Protein AF-A0A2M8BQA9-F1 (afdb_monomer)

Sequence (223 aa):
MKIMGFTQKIILGVAMTLGLAGAVQAAAVGAAWDKAPNRINDMGALQSGAKVFVNYCLNCHSAAFMRYTRLTDIGLTTDQIKDNLLVTNSKIGDTMKAAIDPTQAKAWFGVNPPDLTVIARSRAGAGGTGADYLYSYMRGFYRDDTKPTGWNNHVFPNVAMPHVLWELQSSMSPGEYDQTIGDLVNYLQWMAEPAQTTRKNIGIWVLIFLAGLIFLTWQLNKA

Nearest PDB structures (foldseek):
  8snh-assembly1_M  TM=8.557E-01  e=9.622E-18  Pseudomonas aeruginosa
  8snh-assembly1_J  TM=8.505E-01  e=3.257E-17  Pseudomonas aeruginosa
  4d6u-assembly1_D  TM=8.006E-01  e=1.427E-08  Bos taurus
  7jrg-assembly1_D  TM=7.562E-01  e=1.081E-08  Vigna radiata var. radiata
  8iuf-assembly1_Qd  TM=7.497E-01  e=9.391E-08  Euglena gracilis

Mean predicted aligned error: 8.68 Å

Structure (mmCIF, N/CA/C/O backbone):
data_AF-A0A2M8BQA9-F1
#
_entry.id   AF-A0A2M8BQA9-F1
#
loop_
_atom_site.group_PDB
_atom_site.id
_atom_site.type_symbol
_atom_site.label_atom_id
_atom_site.label_alt_id
_atom_site.label_comp_id
_atom_site.label_asym_id
_atom_site.label_entity_id
_atom_site.label_seq_id
_atom_site.pdbx_PDB_ins_code
_atom_site.Cartn_x
_atom_site.Cartn_y
_atom_site.Cartn_z
_atom_site.occupancy
_atom_site.B_iso_or_equiv
_atom_site.auth_seq_id
_atom_site.auth_comp_id
_atom_site.auth_asym_id
_atom_site.auth_atom_id
_atom_site.pdbx_PDB_model_num
ATOM 1 N N . MET A 1 1 ? -18.589 -33.139 53.426 1.00 44.84 1 MET A N 1
ATOM 2 C CA . MET A 1 1 ? -18.308 -32.550 52.099 1.00 44.84 1 MET A CA 1
ATOM 3 C C . MET A 1 1 ? -18.906 -31.145 52.074 1.00 44.84 1 MET A C 1
ATOM 5 O O . MET A 1 1 ? -20.122 -31.027 52.047 1.00 44.84 1 MET A O 1
ATOM 9 N N . LYS A 1 2 ? -18.099 -30.085 52.256 1.00 49.81 2 LYS A N 1
ATOM 10 C CA . LYS A 1 2 ? -18.613 -28.700 52.306 1.00 49.81 2 LYS A CA 1
ATOM 11 C C . LYS A 1 2 ? -18.926 -28.228 50.884 1.00 49.81 2 LYS A C 1
ATOM 13 O O . LYS A 1 2 ? -18.057 -28.275 50.020 1.00 49.81 2 LYS A O 1
ATOM 18 N N . ILE A 1 3 ? -20.167 -27.806 50.654 1.00 57.62 3 ILE A N 1
ATOM 19 C CA . ILE A 1 3 ? -20.643 -27.276 49.373 1.00 57.62 3 ILE A CA 1
ATOM 20 C C . ILE A 1 3 ? -19.962 -25.920 49.144 1.00 57.62 3 ILE A C 1
ATOM 22 O O . ILE A 1 3 ? -20.120 -25.001 49.943 1.00 57.62 3 ILE A O 1
ATOM 26 N N . MET A 1 4 ? -19.166 -25.814 48.080 1.00 59.22 4 MET A N 1
ATOM 27 C CA . MET A 1 4 ? -18.467 -24.582 47.698 1.00 59.22 4 MET A CA 1
ATOM 28 C C . MET A 1 4 ? -19.467 -23.467 47.359 1.00 59.22 4 MET A C 1
ATOM 30 O O . MET A 1 4 ? -20.380 -23.674 46.551 1.00 59.22 4 MET A O 1
ATOM 34 N N . GLY A 1 5 ? -19.276 -22.285 47.951 1.00 70.06 5 GLY A N 1
ATOM 35 C CA . GLY A 1 5 ? -20.126 -21.112 47.727 1.00 70.06 5 GLY A CA 1
ATOM 36 C C . GLY A 1 5 ? -19.994 -20.538 46.312 1.00 70.06 5 GLY A C 1
ATOM 37 O O . GLY A 1 5 ? -18.980 -20.720 45.638 1.00 70.06 5 GLY A O 1
ATOM 38 N N . PHE A 1 6 ? -21.020 -19.818 45.853 1.00 70.69 6 PHE A N 1
ATOM 39 C CA . PHE A 1 6 ? -21.094 -19.227 44.507 1.00 70.69 6 PHE A CA 1
ATOM 40 C C . PHE A 1 6 ? -19.881 -18.338 44.170 1.00 70.69 6 PHE A C 1
ATOM 42 O O . PHE A 1 6 ? -19.323 -18.429 43.080 1.00 70.69 6 PHE A O 1
ATOM 49 N N . THR A 1 7 ? -19.384 -17.571 45.141 1.00 69.31 7 THR A N 1
ATOM 50 C CA . THR A 1 7 ? -18.180 -16.733 45.014 1.00 69.31 7 THR A CA 1
ATOM 51 C C . THR A 1 7 ? -16.910 -17.557 44.785 1.00 69.31 7 THR A C 1
ATOM 53 O O . THR A 1 7 ? -16.072 -17.188 43.970 1.00 69.31 7 THR A O 1
ATOM 56 N N . GLN A 1 8 ? -16.788 -18.716 45.437 1.00 62.53 8 GLN A N 1
ATOM 57 C CA . GLN A 1 8 ? -15.674 -19.649 45.234 1.00 62.53 8 GLN A CA 1
ATOM 58 C C . GLN A 1 8 ? -15.705 -20.284 43.840 1.00 62.53 8 GLN A C 1
ATOM 60 O O . GLN A 1 8 ? -14.651 -20.516 43.253 1.00 62.53 8 GLN A O 1
ATOM 65 N N . LYS A 1 9 ? -16.900 -20.529 43.287 1.00 67.19 9 LYS A N 1
ATOM 66 C CA . LYS A 1 9 ? -17.067 -21.029 41.913 1.00 67.19 9 LYS A CA 1
ATOM 67 C C . LYS A 1 9 ? -16.690 -19.976 40.871 1.00 67.19 9 LYS A C 1
ATOM 69 O O . LYS A 1 9 ? -16.081 -20.331 39.870 1.00 67.19 9 LYS A O 1
ATOM 74 N N . ILE A 1 10 ? -16.989 -18.699 41.121 1.00 73.50 10 ILE A N 1
ATOM 75 C CA . ILE A 1 10 ? -16.552 -17.594 40.253 1.00 73.50 10 ILE A CA 1
ATOM 76 C C . ILE A 1 10 ? -15.031 -17.444 40.300 1.00 73.50 10 ILE A C 1
ATOM 78 O O . ILE A 1 10 ? -14.409 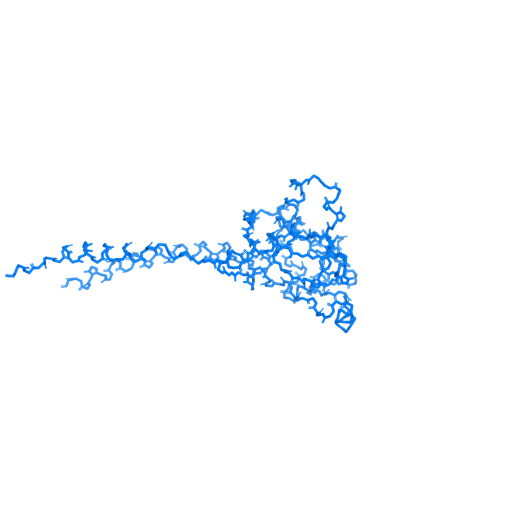-17.341 39.251 1.00 73.50 10 ILE A O 1
ATOM 82 N N . ILE A 1 11 ? -14.420 -17.496 41.487 1.00 69.69 11 ILE A N 1
ATOM 83 C CA . ILE A 1 11 ? -12.959 -17.400 41.625 1.00 69.69 11 ILE A CA 1
ATOM 84 C C . ILE A 1 11 ? -12.266 -18.573 40.920 1.00 69.69 11 ILE A C 1
ATOM 86 O O . ILE A 1 11 ? -11.309 -18.349 40.185 1.00 69.69 11 ILE A O 1
ATOM 90 N N . LEU A 1 12 ? -12.773 -19.805 41.067 1.00 66.44 12 LEU A N 1
ATOM 91 C CA . LEU A 1 12 ? -12.244 -20.952 40.322 1.00 66.44 12 LEU A CA 1
ATOM 92 C C . LEU A 1 12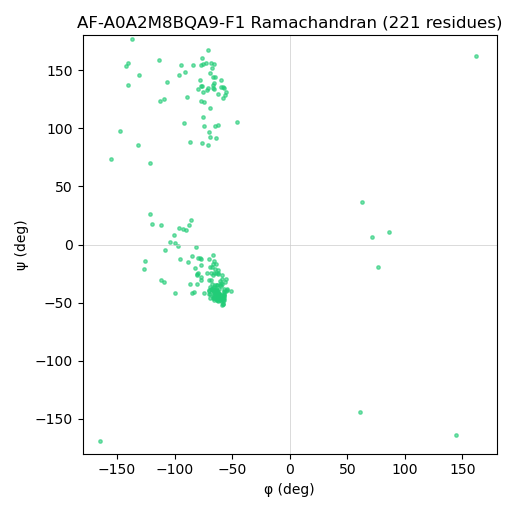 ? -12.501 -20.852 38.813 1.00 66.44 12 LEU A C 1
ATOM 94 O O . LEU A 1 12 ? -11.636 -21.241 38.038 1.00 66.44 12 LEU A O 1
ATOM 98 N N . GLY A 1 13 ? -13.654 -20.329 38.390 1.00 63.75 13 GLY A N 1
ATOM 99 C CA . GLY A 1 13 ? -13.979 -20.124 36.978 1.00 63.75 13 GLY A CA 1
ATOM 100 C C . GLY A 1 13 ? -13.062 -19.095 36.320 1.00 63.75 13 GLY A C 1
ATOM 101 O O . GLY A 1 13 ? -12.495 -19.366 35.267 1.00 63.75 13 GLY A O 1
ATOM 102 N N . VAL A 1 14 ? -12.831 -17.962 36.990 1.00 66.69 14 VAL A N 1
ATOM 103 C CA . VAL A 1 14 ? -11.886 -16.923 36.562 1.00 66.69 14 VAL A CA 1
ATOM 104 C C . VAL A 1 14 ? -10.458 -17.481 36.544 1.00 66.69 14 VAL A C 1
ATOM 106 O O . VAL A 1 14 ? -9.764 -17.336 35.539 1.00 66.69 14 VAL A O 1
ATOM 109 N N . ALA A 1 15 ? -10.044 -18.218 37.580 1.00 61.25 15 ALA A N 1
ATOM 110 C CA . ALA A 1 15 ? -8.734 -18.872 37.627 1.00 61.25 15 ALA A CA 1
ATOM 111 C C . ALA A 1 15 ? -8.552 -19.947 36.536 1.00 61.25 15 ALA A C 1
ATOM 113 O O . ALA A 1 15 ? -7.462 -20.058 35.982 1.00 61.25 15 ALA A O 1
ATOM 114 N N . MET A 1 16 ? -9.600 -20.691 36.163 1.00 57.72 16 MET A N 1
ATOM 115 C CA . MET A 1 16 ? -9.560 -21.627 35.030 1.00 57.72 16 MET A CA 1
ATOM 116 C C . MET A 1 16 ? -9.476 -20.904 33.685 1.00 57.72 16 MET A C 1
ATOM 118 O O . MET A 1 16 ? -8.704 -21.326 32.828 1.00 57.72 16 MET A O 1
ATOM 122 N N . THR A 1 17 ? -10.195 -19.791 33.500 1.00 56.19 17 THR A N 1
ATOM 123 C CA . THR A 1 17 ? -10.077 -18.985 32.271 1.00 56.19 17 THR A CA 1
ATOM 124 C C . THR A 1 17 ? -8.719 -18.291 32.146 1.00 56.19 17 THR A C 1
ATOM 126 O O . THR A 1 17 ? -8.217 -18.142 31.037 1.00 56.19 17 THR A O 1
ATOM 129 N N . LEU A 1 18 ? -8.081 -17.936 33.267 1.00 55.31 18 LEU A N 1
ATOM 130 C CA . LEU A 1 18 ? -6.709 -17.419 33.306 1.00 55.31 18 LEU A CA 1
ATOM 131 C C . LEU A 1 18 ? -5.655 -18.530 33.144 1.00 55.31 18 LEU A C 1
ATOM 133 O O . LEU A 1 18 ? -4.604 -18.283 32.562 1.00 55.31 18 LEU A O 1
ATOM 137 N N . GLY A 1 19 ? -5.935 -19.759 33.592 1.00 49.44 19 GLY A N 1
ATOM 138 C CA . GLY A 1 19 ? -5.045 -20.919 33.435 1.00 49.44 19 GLY A CA 1
ATOM 139 C C . GLY A 1 19 ? -4.964 -21.462 32.003 1.00 49.44 19 GLY A C 1
ATOM 140 O O . GLY A 1 19 ? -3.950 -22.039 31.619 1.00 49.44 19 GLY A O 1
ATOM 141 N N . LEU A 1 20 ? -5.995 -21.226 31.186 1.00 50.91 20 LEU A N 1
ATOM 142 C CA . LEU A 1 20 ? -6.006 -21.537 29.749 1.00 50.91 20 LEU A CA 1
ATOM 143 C C . LEU A 1 20 ? -5.295 -20.479 28.882 1.00 50.91 20 LEU A C 1
ATOM 145 O O . LEU A 1 20 ? -5.161 -20.678 27.679 1.00 50.91 20 LEU A O 1
ATOM 149 N N . ALA A 1 21 ? -4.791 -19.392 29.477 1.00 50.00 21 ALA A N 1
ATOM 150 C CA . ALA A 1 21 ? -3.939 -18.407 28.804 1.00 50.00 21 ALA A CA 1
ATOM 151 C C . ALA A 1 21 ? -2.438 -18.776 28.852 1.00 50.00 21 ALA A C 1
ATOM 153 O O . ALA A 1 21 ? -1.578 -17.924 28.621 1.00 50.00 21 ALA A O 1
ATOM 154 N N . GLY A 1 22 ? -2.109 -20.039 29.156 1.00 45.62 22 GLY A N 1
ATOM 155 C CA . GLY A 1 22 ? -0.766 -20.581 28.967 1.00 45.62 22 GLY A CA 1
ATOM 156 C C . GLY A 1 22 ? -0.357 -20.459 27.500 1.00 45.62 22 GLY A C 1
ATOM 157 O O . GLY A 1 22 ? -1.101 -20.865 26.611 1.00 45.62 22 GLY A O 1
ATOM 158 N N . ALA A 1 23 ? 0.799 -19.840 27.264 1.00 55.00 23 ALA A N 1
ATOM 159 C CA . ALA A 1 23 ? 1.288 -19.414 25.961 1.00 55.00 23 ALA A CA 1
ATOM 160 C C . ALA A 1 23 ? 1.126 -20.487 24.871 1.00 55.00 23 ALA A C 1
ATOM 162 O O . ALA A 1 23 ? 1.901 -21.437 24.779 1.00 55.00 23 ALA A O 1
ATOM 163 N N . VAL A 1 24 ? 0.156 -20.283 23.980 1.00 45.88 24 VAL A N 1
ATOM 164 C CA . VAL A 1 24 ? 0.187 -20.891 22.653 1.00 45.88 24 VAL A CA 1
ATOM 165 C C . VAL A 1 24 ? 1.301 -20.179 21.887 1.00 45.88 24 VAL A C 1
ATOM 167 O O . VAL A 1 24 ? 1.067 -19.184 21.202 1.00 45.88 24 VAL A O 1
ATOM 170 N N . GLN A 1 25 ? 2.544 -20.641 22.036 1.00 46.56 25 GLN A N 1
ATOM 171 C CA . GLN A 1 25 ? 3.598 -20.299 21.087 1.00 46.56 25 GLN A CA 1
ATOM 172 C C . GLN A 1 25 ? 3.277 -21.007 19.774 1.00 46.56 25 GLN A C 1
ATOM 174 O O . GLN A 1 25 ? 3.641 -22.159 19.546 1.00 46.56 25 GLN A O 1
ATOM 179 N N . ALA A 1 26 ? 2.567 -20.300 18.897 1.00 46.09 26 ALA A N 1
ATOM 180 C CA . ALA A 1 26 ? 2.573 -20.629 17.487 1.00 46.09 26 ALA A CA 1
ATOM 181 C C . ALA A 1 26 ? 4.016 -20.446 16.999 1.00 46.09 26 ALA A C 1
ATOM 183 O O . ALA A 1 26 ? 4.487 -19.322 16.832 1.00 46.09 26 ALA A O 1
ATOM 184 N N . ALA A 1 27 ? 4.740 -21.551 16.818 1.00 45.19 27 ALA A N 1
ATOM 185 C CA . ALA A 1 27 ? 5.989 -21.544 16.077 1.00 45.19 27 ALA A CA 1
ATOM 186 C C . ALA A 1 27 ? 5.646 -21.167 14.631 1.00 45.19 27 ALA A C 1
ATOM 188 O O . ALA A 1 27 ? 5.254 -22.014 13.828 1.00 45.19 27 ALA A O 1
ATOM 189 N N . ALA A 1 28 ? 5.702 -19.874 14.316 1.00 51.25 28 ALA A N 1
ATOM 190 C CA . ALA A 1 28 ? 5.611 -19.415 12.945 1.00 51.25 28 ALA A CA 1
ATOM 191 C C . ALA A 1 28 ? 6.853 -19.942 12.217 1.00 51.25 28 ALA A C 1
ATOM 193 O O . ALA A 1 28 ? 7.957 -19.436 12.393 1.00 51.25 28 ALA A O 1
ATOM 194 N N . VAL A 1 29 ? 6.683 -21.013 11.442 1.00 51.84 29 VAL A N 1
ATOM 195 C CA . VAL A 1 29 ? 7.698 -21.485 10.501 1.00 51.84 29 VAL A CA 1
ATOM 196 C C . VAL A 1 29 ? 7.761 -20.449 9.377 1.00 51.84 29 VAL A C 1
ATOM 198 O O . VAL A 1 29 ? 6.913 -20.437 8.488 1.00 51.84 29 VAL A O 1
ATOM 201 N N . GLY A 1 30 ? 8.708 -19.517 9.467 1.00 63.22 30 GLY A N 1
ATOM 202 C CA . GLY A 1 30 ? 8.896 -18.430 8.504 1.00 63.22 30 GLY A CA 1
ATOM 203 C C . GLY A 1 30 ? 9.746 -17.298 9.080 1.00 63.22 30 GLY A C 1
ATOM 204 O O . GLY A 1 30 ? 9.920 -17.209 10.294 1.00 63.22 30 GLY A O 1
ATOM 205 N N . ALA A 1 31 ? 10.294 -16.437 8.216 1.00 70.44 31 ALA A N 1
ATOM 206 C CA . ALA A 1 31 ? 11.003 -15.240 8.665 1.00 70.44 31 ALA A CA 1
ATOM 207 C C . ALA A 1 31 ? 10.079 -14.383 9.546 1.00 70.44 31 ALA A C 1
ATOM 209 O O . ALA A 1 31 ? 8.913 -14.175 9.199 1.00 70.44 31 ALA A O 1
ATOM 210 N N . ALA A 1 32 ? 10.593 -13.905 10.681 1.00 83.81 32 ALA A N 1
ATOM 211 C CA . ALA A 1 32 ? 9.849 -13.003 11.552 1.00 83.81 32 ALA A CA 1
ATOM 212 C C . ALA A 1 32 ? 9.477 -11.729 10.779 1.00 83.81 32 ALA A C 1
ATOM 214 O O . ALA A 1 32 ? 10.301 -11.185 10.045 1.00 83.81 32 ALA A O 1
ATOM 215 N N . TRP A 1 33 ? 8.228 -11.280 10.918 1.00 91.38 33 TRP A N 1
ATOM 216 C CA . TRP A 1 33 ? 7.769 -10.060 10.259 1.00 91.38 33 TRP A CA 1
ATOM 217 C C . TRP A 1 33 ? 8.025 -8.857 11.153 1.00 91.38 33 TRP A C 1
ATOM 219 O O . TRP A 1 33 ? 7.583 -8.809 12.305 1.00 91.38 33 TRP A O 1
ATOM 229 N N . ASP A 1 34 ? 8.691 -7.867 10.585 1.00 93.00 34 ASP A N 1
ATOM 230 C CA . ASP A 1 34 ? 8.862 -6.565 11.194 1.00 93.00 34 ASP A CA 1
ATOM 231 C C . ASP A 1 34 ? 7.532 -5.816 11.240 1.00 93.00 34 ASP A C 1
ATOM 233 O O . ASP A 1 34 ? 6.670 -5.947 10.363 1.00 93.00 34 ASP A O 1
ATOM 237 N N . LYS A 1 35 ? 7.365 -4.997 12.280 1.00 94.94 35 LYS A N 1
ATOM 238 C CA . LYS A 1 35 ? 6.150 -4.205 12.455 1.00 94.94 35 LYS A CA 1
ATOM 239 C C . LYS A 1 35 ? 6.123 -3.034 11.493 1.00 94.94 35 LYS A C 1
ATOM 241 O O . LYS A 1 35 ? 7.009 -2.182 11.519 1.00 94.94 35 LYS A O 1
ATOM 246 N N . ALA A 1 36 ? 5.069 -2.977 10.685 1.00 95.44 36 ALA A N 1
ATOM 247 C CA . ALA A 1 36 ? 4.825 -1.824 9.840 1.00 95.44 36 ALA A CA 1
ATOM 248 C C . ALA A 1 36 ? 4.490 -0.603 10.720 1.00 95.44 36 ALA A C 1
ATOM 250 O O . ALA A 1 36 ? 3.702 -0.731 11.667 1.00 95.44 36 ALA A O 1
ATOM 251 N N . PRO A 1 37 ? 5.029 0.592 10.419 1.00 95.81 37 PRO A N 1
ATOM 252 C CA . PRO A 1 37 ? 4.595 1.820 11.074 1.00 95.81 37 PRO A CA 1
ATOM 253 C C . PRO A 1 37 ? 3.086 1.999 10.899 1.00 95.81 37 PRO A C 1
ATOM 255 O O . PRO A 1 37 ? 2.584 1.939 9.781 1.00 95.81 37 PRO A O 1
ATOM 258 N N . ASN A 1 38 ? 2.344 2.234 11.980 1.00 93.88 38 ASN A N 1
ATOM 259 C CA . ASN A 1 38 ? 0.899 2.447 11.900 1.00 93.88 38 ASN A CA 1
ATOM 260 C C . ASN A 1 38 ? 0.591 3.928 11.628 1.00 93.88 38 ASN A C 1
ATOM 262 O O . ASN A 1 38 ? 0.401 4.712 12.558 1.00 93.88 38 ASN A O 1
ATOM 266 N N . ARG A 1 39 ? 0.551 4.302 10.347 1.00 95.25 39 ARG A N 1
ATOM 267 C CA . ARG A 1 39 ? 0.320 5.671 9.851 1.00 95.25 39 ARG A CA 1
ATOM 268 C C . ARG A 1 39 ? -0.907 5.758 8.941 1.00 95.25 39 ARG A C 1
ATOM 270 O O . ARG A 1 39 ? -1.022 6.656 8.120 1.00 95.25 39 ARG A O 1
ATOM 277 N N . ILE A 1 40 ? -1.868 4.853 9.110 1.00 92.50 40 ILE A N 1
ATOM 278 C CA . ILE A 1 40 ? -3.060 4.772 8.252 1.00 92.50 40 ILE A CA 1
ATOM 279 C C . ILE A 1 40 ? -3.997 5.991 8.358 1.00 92.50 40 ILE A C 1
ATOM 281 O O . ILE A 1 40 ? -4.885 6.166 7.535 1.00 92.50 40 ILE A O 1
ATOM 285 N N . ASN A 1 41 ? -3.818 6.832 9.380 1.00 93.25 41 ASN A N 1
ATOM 286 C CA . ASN A 1 41 ? -4.556 8.089 9.551 1.00 93.25 41 ASN A CA 1
ATOM 287 C C . ASN A 1 41 ? -3.716 9.328 9.198 1.00 93.25 41 ASN A C 1
ATOM 289 O O . ASN A 1 41 ? -4.186 10.451 9.365 1.00 93.25 41 ASN A O 1
ATOM 293 N N . ASP A 1 42 ? -2.475 9.142 8.750 1.00 96.88 42 ASP A N 1
ATOM 294 C CA . ASP A 1 42 ? -1.584 10.224 8.347 1.00 96.88 42 ASP A CA 1
ATOM 295 C C . ASP A 1 42 ? -1.752 10.471 6.845 1.00 96.88 42 ASP A C 1
ATOM 297 O O . ASP A 1 42 ? -1.277 9.701 6.011 1.00 96.88 42 ASP A O 1
ATOM 301 N N . MET A 1 43 ? -2.446 11.555 6.495 1.00 95.69 43 MET A N 1
ATOM 302 C CA . MET A 1 43 ? -2.723 11.885 5.095 1.00 95.69 43 MET A CA 1
ATOM 303 C C . MET A 1 43 ? -1.441 12.090 4.287 1.00 95.69 43 MET A C 1
ATOM 305 O O . MET A 1 43 ? -1.394 11.692 3.127 1.00 95.69 43 MET A O 1
ATOM 309 N N . GLY A 1 44 ? -0.382 12.639 4.889 1.00 97.56 44 GLY A N 1
ATOM 310 C CA . GLY A 1 44 ? 0.905 12.797 4.214 1.00 97.56 44 GLY A CA 1
ATOM 311 C C . GLY A 1 44 ? 1.516 11.445 3.850 1.00 97.56 44 GLY A C 1
ATOM 312 O O . GLY A 1 44 ? 1.939 11.248 2.709 1.00 97.56 44 GLY A O 1
ATOM 313 N N . ALA A 1 45 ? 1.477 10.488 4.781 1.00 97.81 45 ALA A N 1
ATOM 314 C CA . ALA A 1 45 ? 1.932 9.118 4.540 1.00 97.81 45 ALA A CA 1
ATOM 315 C C . ALA A 1 45 ? 1.095 8.417 3.458 1.00 97.81 45 ALA A C 1
ATOM 317 O O . ALA A 1 45 ? 1.647 7.794 2.554 1.00 97.81 45 ALA A O 1
ATOM 318 N N . LEU A 1 46 ? -0.235 8.554 3.494 1.00 98.06 46 LEU A N 1
ATOM 319 C CA . LEU A 1 46 ? -1.115 7.949 2.488 1.00 98.06 46 LEU A CA 1
ATOM 320 C C . LEU A 1 46 ? -0.891 8.540 1.091 1.00 98.06 46 LEU A C 1
ATOM 322 O O . LEU A 1 46 ? -0.867 7.798 0.110 1.00 98.06 46 LEU A O 1
ATOM 326 N N . GLN A 1 47 ? -0.700 9.856 0.986 1.00 98.00 47 GLN A N 1
ATOM 327 C CA . GLN A 1 47 ? -0.400 10.528 -0.281 1.00 98.00 47 GLN A CA 1
ATOM 328 C C . GLN A 1 47 ? 0.969 10.117 -0.833 1.00 98.00 47 GLN A C 1
ATOM 330 O O . GLN A 1 47 ? 1.101 9.873 -2.033 1.00 98.00 47 GLN A O 1
ATOM 335 N N . SER A 1 48 ? 1.976 10.023 0.038 1.00 97.62 48 SER A N 1
ATOM 336 C CA . SER A 1 48 ? 3.312 9.510 -0.286 1.00 97.62 48 SER A CA 1
ATOM 337 C C . SER A 1 48 ? 3.226 8.075 -0.819 1.00 97.62 48 SER A C 1
ATOM 339 O O . SER A 1 48 ? 3.660 7.793 -1.938 1.00 97.62 48 SER A O 1
ATOM 341 N N . GLY A 1 49 ? 2.537 7.190 -0.094 1.00 97.88 49 GLY A N 1
ATOM 342 C CA . GLY A 1 49 ? 2.322 5.805 -0.501 1.00 97.88 49 GLY A CA 1
ATOM 343 C C . GLY A 1 49 ? 1.547 5.662 -1.812 1.00 97.88 49 GLY A C 1
ATOM 344 O O . GLY A 1 49 ? 1.908 4.828 -2.642 1.00 97.88 49 GLY A O 1
ATOM 345 N N . ALA A 1 50 ? 0.541 6.510 -2.052 1.00 97.81 50 ALA A N 1
ATOM 346 C CA . ALA A 1 50 ? -0.199 6.542 -3.314 1.00 97.81 50 ALA A CA 1
ATOM 347 C C . ALA A 1 50 ? 0.706 6.896 -4.503 1.00 97.81 50 ALA A C 1
ATOM 349 O O . ALA A 1 50 ? 0.619 6.256 -5.552 1.00 97.81 50 ALA A O 1
ATOM 350 N N . LYS A 1 51 ? 1.611 7.871 -4.336 1.00 96.75 51 LYS A N 1
ATOM 351 C CA . LYS A 1 51 ? 2.603 8.228 -5.363 1.00 96.75 51 LYS A CA 1
ATOM 352 C C . LYS A 1 51 ? 3.537 7.061 -5.664 1.00 96.75 51 LYS A C 1
ATOM 354 O O . LYS A 1 51 ? 3.776 6.771 -6.834 1.00 96.75 51 LYS A O 1
ATOM 359 N N . VAL A 1 52 ? 4.050 6.380 -4.639 1.00 97.00 52 VAL A N 1
ATOM 360 C CA . VAL A 1 52 ? 4.924 5.210 -4.834 1.00 97.00 52 VAL A CA 1
ATOM 361 C C . VAL A 1 52 ? 4.163 4.092 -5.549 1.00 97.00 52 VAL A C 1
ATOM 363 O O . VAL A 1 52 ? 4.655 3.549 -6.536 1.00 97.00 52 VAL A O 1
ATOM 366 N N . PHE A 1 53 ? 2.937 3.793 -5.117 1.00 97.44 53 PHE A N 1
ATOM 367 C CA . PHE A 1 53 ? 2.103 2.761 -5.728 1.00 97.44 53 PHE A CA 1
ATOM 368 C C . PHE A 1 53 ? 1.846 3.022 -7.216 1.00 97.44 53 PHE A C 1
ATOM 370 O O . PHE A 1 53 ? 2.071 2.141 -8.045 1.00 97.44 53 PHE A O 1
ATOM 377 N N . VAL A 1 54 ? 1.400 4.230 -7.565 1.00 95.50 54 VAL A N 1
ATOM 378 C CA . VAL A 1 54 ? 1.075 4.579 -8.954 1.00 95.50 54 VAL A CA 1
ATOM 379 C C . VAL A 1 54 ? 2.314 4.527 -9.849 1.00 95.50 54 VAL A C 1
ATOM 381 O O . VAL A 1 54 ? 2.233 4.011 -10.960 1.00 95.50 54 VAL A O 1
ATOM 384 N N . ASN A 1 55 ? 3.463 5.007 -9.372 1.00 93.56 55 ASN A N 1
ATOM 385 C CA . ASN A 1 55 ? 4.665 5.095 -10.203 1.00 93.56 55 ASN A CA 1
ATOM 386 C C . ASN A 1 55 ? 5.420 3.763 -10.336 1.00 93.56 55 ASN A C 1
ATOM 388 O O . ASN A 1 55 ? 5.974 3.485 -11.397 1.00 93.56 55 ASN A O 1
ATOM 392 N N . TYR A 1 56 ? 5.428 2.924 -9.295 1.00 95.50 56 TYR A N 1
ATOM 393 C CA . TYR A 1 56 ? 6.257 1.710 -9.265 1.00 95.50 56 TYR A CA 1
ATOM 394 C C . TYR A 1 56 ? 5.460 0.407 -9.311 1.00 95.50 56 TYR A C 1
ATOM 396 O O . TYR A 1 56 ? 5.951 -0.597 -9.824 1.00 95.50 56 TYR A O 1
ATOM 404 N N . CYS A 1 57 ? 4.237 0.385 -8.780 1.00 96.06 57 CYS A N 1
ATOM 405 C CA . CYS A 1 57 ? 3.460 -0.848 -8.654 1.00 96.06 57 CYS A CA 1
ATOM 406 C C . CYS A 1 57 ? 2.424 -0.986 -9.769 1.00 96.06 57 CYS A C 1
ATOM 408 O O . CYS A 1 57 ? 2.263 -2.077 -10.320 1.00 96.06 57 CYS A O 1
ATOM 410 N N . LEU A 1 58 ? 1.742 0.109 -10.119 1.00 95.06 58 LEU A N 1
ATOM 411 C CA . LEU A 1 58 ? 0.564 0.080 -10.986 1.00 95.06 58 LEU A CA 1
ATOM 412 C C . LEU A 1 58 ? 0.852 -0.435 -12.400 1.00 95.06 58 LEU A C 1
ATOM 414 O O . LEU A 1 58 ? -0.027 -1.009 -13.025 1.00 95.06 58 LEU A O 1
ATOM 418 N N . ASN A 1 59 ? 2.082 -0.315 -12.900 1.00 91.75 59 ASN A N 1
ATOM 419 C CA . ASN A 1 59 ? 2.433 -0.854 -14.218 1.00 91.75 59 ASN A CA 1
ATOM 420 C C . ASN A 1 59 ? 2.230 -2.378 -14.311 1.00 91.75 59 ASN A C 1
ATOM 422 O O . ASN A 1 59 ? 1.817 -2.876 -15.360 1.00 91.75 59 ASN A O 1
ATOM 426 N N . CYS A 1 60 ? 2.449 -3.102 -13.208 1.00 94.88 60 CYS A N 1
ATOM 427 C CA . CYS A 1 60 ? 2.309 -4.558 -13.148 1.00 94.88 60 CYS A CA 1
ATOM 428 C C . CYS A 1 60 ? 1.098 -5.015 -12.326 1.00 94.88 60 CYS A C 1
ATOM 430 O O . CYS A 1 60 ? 0.507 -6.050 -12.622 1.00 94.88 60 CYS A O 1
ATOM 432 N N . HIS A 1 61 ? 0.723 -4.263 -11.294 1.00 96.62 61 HIS A N 1
ATOM 433 C CA . HIS A 1 61 ? -0.305 -4.642 -10.337 1.00 96.62 61 HIS A CA 1
ATOM 434 C C . HIS A 1 61 ? -1.532 -3.747 -10.445 1.00 96.62 61 HIS A C 1
ATOM 436 O O . HIS A 1 61 ? -1.449 -2.537 -10.267 1.00 96.62 61 HIS A O 1
ATOM 442 N N . SER A 1 62 ? -2.697 -4.350 -10.663 1.00 96.12 62 SER A N 1
ATOM 443 C CA . SER A 1 62 ? -3.953 -3.598 -10.643 1.00 96.12 62 SER A CA 1
ATOM 444 C C . SER A 1 62 ? -4.371 -3.262 -9.209 1.00 96.12 62 SER A C 1
ATOM 446 O O . SER A 1 62 ? -4.022 -3.968 -8.261 1.00 96.12 62 SER A O 1
ATOM 448 N N . ALA A 1 63 ? -5.164 -2.204 -9.068 1.00 96.31 63 ALA A N 1
ATOM 449 C CA . ALA A 1 63 ? -6.068 -2.010 -7.943 1.00 96.31 63 ALA A CA 1
ATOM 450 C C . ALA A 1 63 ? -7.488 -1.876 -8.510 1.00 96.31 63 ALA A C 1
ATOM 452 O O . ALA A 1 63 ? -8.084 -0.797 -8.560 1.00 96.31 63 ALA A O 1
ATOM 453 N N . ALA A 1 64 ? -8.012 -2.994 -9.013 1.00 94.50 64 ALA A N 1
ATOM 454 C CA . ALA A 1 64 ? -9.203 -3.055 -9.848 1.00 94.50 64 ALA A CA 1
ATOM 455 C C . ALA A 1 64 ? -10.480 -2.568 -9.150 1.00 94.50 64 ALA A C 1
ATOM 457 O O . ALA A 1 64 ? -11.423 -2.171 -9.838 1.00 94.50 64 ALA A O 1
ATOM 458 N N . PHE A 1 65 ? -10.519 -2.560 -7.812 1.00 95.75 65 PHE A N 1
ATOM 459 C CA . PHE A 1 65 ? -11.652 -2.031 -7.043 1.00 95.75 65 PHE A CA 1
ATOM 460 C C . PHE A 1 65 ? -11.412 -0.617 -6.490 1.00 95.75 65 PHE A C 1
ATOM 462 O O . PHE A 1 65 ? -12.251 -0.096 -5.756 1.00 95.75 65 PHE A O 1
ATOM 469 N N . MET A 1 66 ? -10.314 0.038 -6.881 1.00 95.44 66 MET A N 1
ATOM 470 C CA . MET A 1 66 ? -10.018 1.428 -6.539 1.00 95.44 66 MET A CA 1
ATOM 471 C C . MET A 1 66 ? -10.136 2.339 -7.747 1.00 95.44 66 MET A C 1
ATOM 473 O O . MET A 1 66 ? -9.478 2.139 -8.765 1.00 95.44 66 MET A O 1
ATOM 477 N N . ARG A 1 67 ? -10.953 3.385 -7.606 1.00 95.62 67 ARG A N 1
ATOM 478 C CA . ARG A 1 67 ? -11.036 4.483 -8.576 1.00 95.62 67 ARG A CA 1
ATOM 479 C C . ARG A 1 67 ? -10.064 5.592 -8.216 1.00 95.62 67 ARG A C 1
ATOM 481 O O . ARG A 1 67 ? -9.878 5.865 -7.029 1.00 95.62 67 ARG A O 1
ATOM 488 N N . TYR A 1 68 ? -9.539 6.295 -9.217 1.00 95.38 68 TYR A N 1
ATOM 489 C CA . TYR A 1 68 ? -8.681 7.460 -8.978 1.00 95.38 68 TYR A CA 1
ATOM 490 C C . TYR A 1 68 ? -9.381 8.552 -8.167 1.00 95.38 68 TYR A C 1
ATOM 492 O O . TYR A 1 68 ? -8.744 9.162 -7.315 1.00 95.38 68 TYR A O 1
ATOM 500 N N . THR A 1 69 ? -10.695 8.747 -8.333 1.00 95.62 69 THR A N 1
ATOM 501 C CA . THR A 1 69 ? -11.467 9.683 -7.495 1.00 95.62 69 THR A CA 1
ATOM 502 C C . THR A 1 69 ? -11.352 9.394 -6.002 1.00 95.62 69 THR A C 1
ATOM 504 O O . THR A 1 69 ? -11.417 10.327 -5.218 1.00 95.62 69 THR A O 1
ATOM 507 N N . ARG A 1 70 ? -11.146 8.143 -5.568 1.00 95.94 70 ARG A N 1
ATOM 508 C CA . ARG A 1 70 ? -11.023 7.817 -4.133 1.00 95.94 70 ARG A CA 1
ATOM 509 C C . ARG A 1 70 ? -9.766 8.402 -3.498 1.00 95.94 70 ARG A C 1
ATOM 511 O O . ARG A 1 70 ? -9.713 8.522 -2.283 1.00 95.94 70 ARG A O 1
ATOM 518 N N . LEU A 1 71 ? -8.782 8.824 -4.292 1.00 96.19 71 LEU A N 1
ATOM 519 C CA . LEU A 1 71 ? -7.617 9.547 -3.787 1.00 96.19 71 LEU A CA 1
ATOM 520 C C . LEU A 1 71 ? -7.982 10.912 -3.175 1.00 96.19 71 LEU A C 1
ATOM 522 O O . LEU A 1 71 ? -7.203 11.450 -2.390 1.00 96.19 71 LEU A O 1
ATOM 526 N N . THR A 1 72 ? -9.175 11.454 -3.446 1.00 96.75 72 THR A N 1
ATOM 527 C CA . THR A 1 72 ? -9.647 12.651 -2.733 1.00 96.75 72 THR A CA 1
ATOM 528 C C . THR A 1 72 ? -9.905 12.394 -1.252 1.00 96.75 72 THR A C 1
ATOM 530 O O . THR A 1 72 ? -9.780 13.310 -0.445 1.00 96.75 72 THR A O 1
ATOM 533 N N . ASP A 1 73 ? -10.213 11.154 -0.863 1.00 95.62 73 ASP A N 1
ATOM 534 C CA . ASP A 1 73 ? -10.440 10.789 0.540 1.00 95.62 73 ASP A CA 1
ATOM 535 C C . ASP A 1 73 ? -9.168 10.913 1.391 1.00 95.62 73 ASP A C 1
ATOM 537 O O . ASP A 1 73 ? -9.255 11.081 2.605 1.00 95.62 73 ASP A O 1
ATOM 541 N N . ILE A 1 74 ? -7.992 10.830 0.755 1.00 96.00 74 ILE A N 1
ATOM 542 C CA . ILE A 1 74 ? -6.688 11.026 1.403 1.00 96.00 74 ILE A CA 1
ATOM 543 C C . ILE A 1 74 ? -6.167 12.459 1.232 1.00 96.00 74 ILE A C 1
ATOM 545 O O . ILE A 1 74 ? -4.991 12.733 1.463 1.00 96.00 74 ILE A O 1
ATOM 549 N N . GLY A 1 75 ? -7.032 13.387 0.813 1.00 95.56 75 GLY A N 1
ATOM 550 C CA . GLY A 1 75 ? -6.742 14.818 0.743 1.00 95.56 75 GLY A CA 1
ATOM 551 C C . GLY A 1 75 ? -6.069 15.302 -0.543 1.00 95.56 75 GLY A C 1
ATOM 552 O O . GLY A 1 75 ? -5.627 16.447 -0.573 1.00 95.56 75 GLY A O 1
ATOM 553 N N . LEU A 1 76 ? -5.982 14.478 -1.596 1.00 96.44 76 LEU A N 1
ATOM 554 C CA . LEU A 1 76 ? -5.515 14.950 -2.905 1.00 96.44 76 LEU A CA 1
ATOM 555 C C . LEU A 1 76 ? -6.618 15.708 -3.642 1.00 96.44 76 LEU A C 1
ATOM 557 O O . LEU A 1 76 ? -7.784 15.311 -3.629 1.00 96.44 76 LEU A O 1
ATOM 561 N N . THR A 1 77 ? -6.247 16.777 -4.340 1.00 96.38 77 THR A N 1
ATOM 562 C CA . THR A 1 77 ? -7.178 17.457 -5.242 1.00 96.38 77 THR A CA 1
ATOM 563 C C . THR A 1 77 ? -7.338 16.674 -6.543 1.00 96.38 77 THR A C 1
ATOM 565 O O . THR A 1 77 ? -6.444 15.947 -6.981 1.00 96.38 77 THR A O 1
ATOM 568 N N . THR A 1 78 ? -8.481 16.853 -7.204 1.00 95.06 78 THR A N 1
ATOM 569 C CA . THR A 1 78 ? -8.739 16.316 -8.548 1.00 95.06 78 THR A CA 1
ATOM 570 C C . THR A 1 78 ? -7.613 16.666 -9.525 1.00 95.06 78 THR A C 1
ATOM 572 O O . THR A 1 78 ? -7.223 15.819 -10.325 1.00 95.06 78 THR A O 1
ATOM 575 N N . ASP A 1 79 ? -7.077 17.883 -9.446 1.00 94.25 79 ASP A N 1
ATOM 576 C CA . ASP A 1 79 ? -6.024 18.353 -10.348 1.00 94.25 79 ASP A CA 1
ATOM 577 C C . ASP A 1 79 ? -4.676 17.712 -10.009 1.00 94.25 79 ASP A C 1
ATOM 579 O O . ASP A 1 79 ? -4.016 17.185 -10.895 1.00 94.25 79 ASP A O 1
ATOM 583 N N . GLN A 1 80 ? -4.326 17.580 -8.722 1.00 94.62 80 GLN A N 1
ATOM 584 C CA . GLN A 1 80 ? -3.136 16.824 -8.311 1.00 94.62 80 GLN A CA 1
ATOM 585 C C . GLN A 1 80 ? -3.170 15.376 -8.810 1.00 94.62 80 GLN A C 1
ATOM 587 O O . GLN A 1 80 ? -2.142 14.852 -9.240 1.00 94.62 80 GLN A O 1
ATOM 592 N N . ILE A 1 81 ? -4.344 14.738 -8.766 1.00 94.81 81 ILE A N 1
ATOM 593 C CA . ILE A 1 81 ? -4.533 13.378 -9.278 1.00 94.81 81 ILE A CA 1
ATOM 594 C C . ILE A 1 81 ? -4.339 13.355 -10.794 1.00 94.81 81 ILE A C 1
ATOM 596 O O . ILE A 1 81 ? -3.607 12.502 -11.291 1.00 94.81 81 ILE A O 1
ATOM 600 N N . LYS A 1 82 ? -4.963 14.283 -11.525 1.00 92.50 82 LYS A N 1
ATOM 601 C CA . LYS A 1 82 ? -4.856 14.353 -12.987 1.00 92.50 82 LYS A CA 1
ATOM 602 C C . LYS A 1 82 ? -3.434 14.606 -13.462 1.00 92.50 82 LYS A C 1
ATOM 604 O O . LYS A 1 82 ? -2.977 13.906 -14.356 1.00 92.50 82 LYS A O 1
ATOM 609 N N . ASP A 1 83 ? -2.753 15.555 -12.838 1.00 91.06 83 ASP A N 1
ATOM 610 C CA . ASP A 1 83 ? -1.463 16.041 -13.315 1.00 91.06 83 ASP A CA 1
ATOM 611 C C . ASP A 1 83 ? -0.309 15.104 -12.935 1.00 91.06 83 ASP A C 1
ATOM 613 O O . ASP A 1 83 ? 0.720 15.107 -13.603 1.00 91.06 83 ASP A O 1
ATOM 617 N N . ASN A 1 84 ? -0.459 14.299 -11.872 1.00 90.38 84 ASN A N 1
ATOM 618 C CA . ASN A 1 84 ? 0.656 13.519 -11.315 1.00 90.38 84 ASN A CA 1
ATOM 619 C C . ASN A 1 84 ? 0.397 12.015 -11.173 1.00 90.38 84 ASN A C 1
ATOM 621 O O . ASN A 1 84 ? 1.356 11.264 -11.012 1.00 90.38 84 ASN A O 1
ATOM 625 N N . LEU A 1 85 ? -0.862 11.563 -11.138 1.00 92.25 85 LEU A N 1
ATOM 626 C CA . LEU A 1 85 ? -1.205 10.180 -10.770 1.00 92.25 85 LEU A CA 1
ATOM 627 C C . LEU A 1 85 ? -2.069 9.450 -11.802 1.00 92.25 85 LEU A C 1
ATOM 629 O O . LEU A 1 85 ? -2.197 8.227 -11.733 1.00 92.25 85 LEU A O 1
ATOM 633 N N . LEU A 1 86 ? -2.670 10.156 -12.760 1.00 89.88 86 LEU A N 1
ATOM 634 C CA . LEU A 1 86 ? -3.309 9.505 -13.896 1.00 89.88 86 LEU A CA 1
ATOM 635 C C . LEU A 1 86 ? -2.229 9.019 -14.855 1.00 89.88 86 LEU A C 1
ATOM 637 O O . LEU A 1 86 ? -1.573 9.801 -15.536 1.00 89.88 86 LEU A O 1
ATOM 641 N N . VAL A 1 87 ? -2.060 7.702 -14.919 1.00 81.12 87 VAL A N 1
ATOM 642 C CA . VAL A 1 87 ? -1.209 7.087 -15.934 1.00 81.12 87 VAL A CA 1
ATOM 643 C C . VAL A 1 87 ? -1.983 7.007 -17.249 1.00 81.12 87 VAL A C 1
ATOM 645 O O . VAL A 1 87 ? -3.131 6.547 -17.285 1.00 81.12 87 VAL A O 1
ATOM 648 N N . THR A 1 88 ? -1.339 7.402 -18.350 1.00 76.19 88 THR A N 1
ATOM 649 C CA . THR A 1 88 ? -1.870 7.314 -19.726 1.00 76.19 88 THR A CA 1
ATOM 650 C C . THR A 1 88 ? -3.169 8.121 -19.953 1.00 76.19 88 THR A C 1
ATOM 652 O O . THR A 1 88 ? -3.341 9.191 -19.383 1.00 76.19 88 THR A O 1
ATOM 655 N N . ASN A 1 89 ? -4.094 7.620 -20.785 1.00 79.25 89 ASN A N 1
ATOM 656 C CA . ASN A 1 89 ? -5.381 8.241 -21.133 1.00 79.25 89 ASN A CA 1
ATOM 657 C C . ASN A 1 89 ? -6.509 7.914 -20.129 1.00 79.25 89 ASN A C 1
ATOM 659 O O . ASN A 1 89 ? -7.692 7.966 -20.481 1.00 79.25 89 ASN A O 1
ATOM 663 N N . SER A 1 90 ? -6.161 7.524 -18.900 1.00 86.81 90 SER A N 1
ATOM 664 C CA . SER A 1 90 ? -7.133 7.164 -17.864 1.00 86.81 90 SER A CA 1
ATOM 665 C C . SER A 1 90 ? -7.942 8.380 -17.424 1.00 86.81 90 SER A C 1
ATOM 667 O O . SER A 1 90 ? -7.421 9.489 -17.312 1.00 86.81 90 SER A O 1
ATOM 669 N N . LYS A 1 91 ? -9.225 8.184 -17.124 1.00 91.94 91 LYS A N 1
ATOM 670 C CA . LYS A 1 91 ? -10.081 9.222 -16.539 1.00 91.94 91 LYS A CA 1
ATOM 671 C C . LYS A 1 91 ? -10.092 9.089 -15.025 1.00 91.94 91 LYS A C 1
ATOM 673 O O . LYS A 1 91 ? -9.974 8.000 -14.477 1.00 91.94 91 LYS A O 1
ATOM 678 N N . ILE A 1 92 ? -10.358 10.191 -14.326 1.00 92.31 92 ILE A N 1
ATOM 679 C CA . ILE A 1 92 ? -10.425 10.180 -12.857 1.00 92.31 92 ILE A CA 1
ATOM 680 C C . ILE A 1 92 ? -11.483 9.203 -12.301 1.00 92.31 92 ILE A C 1
ATOM 682 O O . ILE A 1 92 ? -11.328 8.657 -11.213 1.00 92.31 92 ILE A O 1
ATOM 686 N N . GLY A 1 93 ? -12.560 8.956 -13.050 1.00 93.19 93 GLY A N 1
ATOM 687 C CA . GLY A 1 93 ? -13.595 7.995 -12.668 1.00 93.19 93 GLY A CA 1
ATOM 688 C C . GLY A 1 93 ? -13.214 6.530 -12.894 1.00 93.19 93 GLY A C 1
ATOM 689 O O . GLY A 1 93 ? -13.929 5.654 -12.398 1.00 93.19 93 GLY A O 1
ATOM 690 N N . ASP A 1 94 ? -12.134 6.259 -13.624 1.00 94.50 94 ASP A N 1
ATOM 691 C CA . ASP A 1 94 ? -11.707 4.906 -13.963 1.00 94.50 94 ASP A CA 1
ATOM 692 C C . ASP A 1 94 ? -11.049 4.219 -12.766 1.00 94.50 94 ASP A C 1
ATOM 694 O O . ASP A 1 94 ? -10.618 4.855 -11.797 1.00 94.50 94 ASP A O 1
ATOM 698 N N . THR A 1 95 ? -11.002 2.891 -12.830 1.00 94.56 95 THR A N 1
ATOM 699 C CA . THR A 1 95 ? -10.252 2.084 -11.871 1.00 94.56 95 THR A CA 1
ATOM 700 C C . THR A 1 95 ? -8.788 1.973 -12.268 1.00 94.56 95 THR A C 1
ATOM 702 O O . THR A 1 95 ? -8.435 2.071 -13.444 1.00 94.56 95 THR A O 1
ATOM 705 N N . MET A 1 96 ? -7.933 1.750 -11.275 1.00 94.56 96 MET A N 1
ATOM 706 C CA . MET A 1 96 ? -6.500 1.560 -11.469 1.00 94.56 96 MET A CA 1
ATOM 707 C C . MET A 1 96 ? -6.237 0.171 -12.063 1.00 94.56 96 MET A C 1
ATOM 709 O O . MET A 1 96 ? -6.284 -0.843 -11.361 1.00 94.56 96 MET A O 1
ATOM 713 N N . LYS A 1 97 ? -5.982 0.118 -13.370 1.00 92.50 97 LYS A N 1
ATOM 714 C CA . LYS A 1 97 ? -5.680 -1.117 -14.104 1.00 92.50 97 LYS A CA 1
ATOM 715 C C . LYS A 1 97 ? -4.204 -1.174 -14.453 1.00 92.50 97 LYS A C 1
ATOM 717 O O . LYS A 1 97 ? -3.630 -0.167 -14.857 1.00 92.50 97 LYS A O 1
ATOM 722 N N . ALA A 1 98 ? -3.624 -2.361 -14.325 1.00 92.50 98 ALA A N 1
ATOM 723 C CA . ALA A 1 98 ? -2.259 -2.588 -14.761 1.00 92.50 98 ALA A CA 1
ATOM 724 C C . ALA A 1 98 ? -2.124 -2.447 -16.277 1.00 92.50 98 ALA A C 1
ATOM 726 O O . ALA A 1 98 ? -3.027 -2.826 -17.025 1.00 92.50 98 ALA A O 1
ATOM 727 N N . ALA A 1 99 ? -0.984 -1.909 -16.709 1.00 88.75 99 ALA A N 1
ATOM 728 C CA . ALA A 1 99 ? -0.657 -1.753 -18.122 1.00 88.75 99 ALA A CA 1
ATOM 729 C C . ALA A 1 99 ? -0.136 -3.058 -18.747 1.00 88.75 99 ALA A C 1
ATOM 731 O O . ALA A 1 99 ? -0.253 -3.246 -19.956 1.00 88.75 99 ALA A O 1
ATOM 732 N N . ILE A 1 100 ? 0.437 -3.955 -17.935 1.00 91.00 100 ILE A N 1
ATOM 733 C CA . ILE A 1 100 ? 0.976 -5.230 -18.410 1.00 91.00 100 ILE A CA 1
ATOM 734 C C . ILE A 1 100 ? -0.129 -6.169 -18.920 1.00 91.00 100 ILE A C 1
ATOM 736 O O . ILE A 1 100 ? -1.152 -6.372 -18.262 1.00 91.00 100 ILE A O 1
ATOM 740 N N . ASP A 1 101 ? 0.102 -6.793 -20.077 1.00 93.25 101 ASP A N 1
ATOM 741 C CA . ASP A 1 101 ? -0.775 -7.846 -20.588 1.00 93.25 101 ASP A CA 1
ATOM 742 C C . ASP A 1 101 ? -0.619 -9.135 -19.750 1.00 93.25 101 ASP A C 1
ATOM 744 O O . ASP A 1 101 ? 0.510 -9.578 -19.515 1.00 93.25 101 ASP A O 1
ATOM 748 N N . PRO A 1 102 ? -1.712 -9.793 -19.315 1.00 93.25 102 PRO A N 1
ATOM 749 C CA . PRO A 1 102 ? -1.625 -11.005 -18.499 1.00 93.25 102 PRO A CA 1
ATOM 750 C C . PRO A 1 102 ? -0.898 -12.175 -19.177 1.00 93.25 102 PRO A C 1
ATOM 752 O O . PRO A 1 102 ? -0.259 -12.981 -18.504 1.00 93.25 102 PRO A O 1
ATOM 755 N N . THR A 1 103 ? -0.973 -12.302 -20.503 1.00 94.75 103 THR A N 1
ATOM 756 C CA . THR A 1 103 ? -0.285 -13.380 -21.233 1.00 94.75 103 THR A CA 1
ATOM 757 C C . THR A 1 103 ? 1.221 -13.149 -21.208 1.00 94.75 103 THR A C 1
ATOM 759 O O . THR A 1 103 ? 1.986 -14.080 -20.948 1.00 94.75 103 THR A O 1
ATOM 762 N N . GLN A 1 104 ? 1.644 -11.898 -21.408 1.00 92.94 104 GLN A N 1
ATOM 763 C CA . GLN A 1 104 ? 3.047 -11.494 -21.299 1.00 92.94 104 GLN A CA 1
ATOM 764 C C . GLN A 1 104 ? 3.565 -11.626 -19.866 1.00 92.94 104 GLN A C 1
ATOM 766 O O . GLN A 1 104 ? 4.633 -12.196 -19.655 1.00 92.94 104 GLN A O 1
ATOM 771 N N . ALA A 1 105 ? 2.787 -11.188 -18.874 1.00 92.94 105 ALA A N 1
ATOM 772 C CA . ALA A 1 105 ? 3.157 -11.294 -17.467 1.00 92.94 105 ALA A CA 1
ATOM 773 C C . ALA A 1 105 ? 3.428 -12.750 -17.060 1.00 92.94 105 ALA A C 1
ATOM 775 O O . ALA A 1 105 ? 4.461 -13.048 -16.460 1.00 92.94 105 ALA A O 1
ATOM 776 N N . LYS A 1 106 ? 2.549 -13.679 -17.460 1.00 93.62 106 LYS A N 1
ATOM 777 C CA . LYS A 1 106 ? 2.752 -15.113 -17.229 1.00 93.62 106 LYS A CA 1
ATOM 778 C C . LYS A 1 106 ? 3.980 -15.656 -17.957 1.00 93.62 106 LYS A C 1
ATOM 780 O O . LYS A 1 106 ? 4.679 -16.494 -17.398 1.00 93.62 106 LYS A O 1
ATOM 785 N N . ALA A 1 107 ? 4.246 -15.206 -19.182 1.00 93.00 107 ALA A N 1
ATOM 786 C CA . ALA A 1 107 ? 5.415 -15.642 -19.941 1.00 93.00 107 ALA A CA 1
ATOM 787 C C . ALA A 1 107 ? 6.736 -15.156 -19.316 1.00 93.00 107 ALA A C 1
ATOM 789 O O . ALA A 1 107 ? 7.706 -15.907 -19.297 1.00 93.00 107 ALA A O 1
ATOM 790 N N . TRP A 1 108 ? 6.774 -13.930 -18.786 1.00 91.12 108 TRP A N 1
ATOM 791 C CA . TRP A 1 108 ? 7.985 -13.334 -18.211 1.00 91.12 108 TRP A CA 1
ATOM 792 C C . TRP A 1 108 ? 8.243 -13.750 -16.762 1.00 91.12 108 TRP A C 1
ATOM 794 O O . TRP A 1 108 ? 9.384 -14.023 -16.401 1.00 91.12 108 TRP A O 1
ATOM 804 N N . PHE A 1 109 ? 7.199 -13.815 -15.931 1.00 90.88 109 PHE A N 1
ATOM 805 C CA . PHE A 1 109 ? 7.327 -14.061 -14.488 1.00 90.88 109 PHE A CA 1
ATOM 806 C C . PHE A 1 109 ? 6.845 -15.455 -14.063 1.00 90.88 109 PHE A C 1
ATOM 808 O O . PHE A 1 109 ? 6.919 -15.809 -12.889 1.00 90.88 109 PHE A O 1
ATOM 815 N N . GLY A 1 110 ? 6.291 -16.252 -14.981 1.00 91.69 110 GLY A N 1
ATOM 816 C CA . GLY A 1 110 ? 5.688 -17.561 -14.694 1.00 91.69 110 GLY A CA 1
ATOM 817 C C . GLY A 1 110 ? 4.299 -17.489 -14.046 1.00 91.69 110 GLY A C 1
ATOM 818 O O . GLY A 1 110 ? 3.533 -18.453 -14.109 1.00 91.69 110 GLY A O 1
ATOM 819 N N . VAL A 1 111 ? 3.940 -16.346 -13.458 1.00 92.81 111 VAL A N 1
ATOM 820 C CA . VAL A 1 111 ? 2.661 -16.098 -12.783 1.00 92.81 111 VAL A CA 1
ATOM 821 C C . VAL A 1 111 ? 2.174 -14.679 -13.052 1.00 92.81 111 VAL A C 1
ATOM 823 O O . VAL A 1 111 ? 2.964 -13.765 -13.270 1.00 92.81 111 VAL A O 1
ATOM 826 N N . ASN A 1 112 ? 0.857 -14.484 -12.996 1.00 94.31 112 ASN A N 1
ATOM 827 C CA . ASN A 1 112 ? 0.281 -13.150 -13.113 1.00 94.31 112 ASN A CA 1
ATOM 828 C C . ASN A 1 112 ? 0.443 -12.376 -11.798 1.00 94.31 112 ASN A C 1
ATOM 830 O O . ASN A 1 112 ? 0.155 -12.939 -10.735 1.00 94.31 112 ASN A O 1
ATOM 834 N N . PRO A 1 113 ? 0.838 -11.091 -11.854 1.00 95.56 113 PRO A N 1
ATOM 835 C CA . PRO A 1 113 ? 0.826 -10.222 -10.691 1.00 95.56 113 PRO A CA 1
ATOM 836 C C . PRO A 1 113 ? -0.571 -10.185 -10.048 1.00 95.56 113 PRO A C 1
ATOM 838 O O . PRO A 1 113 ? -1.567 -10.008 -10.756 1.00 95.56 113 PRO A O 1
ATOM 841 N N . PRO A 1 114 ? -0.685 -10.359 -8.720 1.00 96.19 114 PRO A N 1
ATOM 842 C CA . PRO A 1 114 ? -1.966 -10.257 -8.037 1.00 96.19 114 PRO A CA 1
ATOM 843 C C . PRO A 1 114 ? -2.497 -8.822 -8.054 1.00 96.19 114 PRO A C 1
ATOM 845 O O . PRO A 1 114 ? -1.726 -7.859 -8.021 1.00 96.19 114 PRO A O 1
ATOM 848 N N . ASP A 1 115 ? -3.822 -8.695 -8.012 1.00 97.31 115 ASP A N 1
ATOM 849 C CA . ASP A 1 115 ? -4.479 -7.427 -7.706 1.00 97.31 115 ASP A CA 1
ATOM 850 C C . ASP A 1 115 ? -4.180 -7.010 -6.260 1.00 97.31 115 ASP A C 1
ATOM 852 O O . ASP A 1 115 ? -4.253 -7.823 -5.330 1.00 97.31 115 ASP A O 1
ATOM 856 N N . LEU A 1 116 ? -3.829 -5.740 -6.074 1.00 98.12 116 LEU A N 1
ATOM 857 C CA . LEU A 1 116 ? -3.389 -5.217 -4.788 1.00 98.12 116 LEU A CA 1
ATOM 858 C C . LEU A 1 116 ? -4.494 -4.529 -3.988 1.00 98.12 116 LEU A C 1
ATOM 860 O O . LEU A 1 116 ? -4.240 -4.156 -2.844 1.00 98.12 116 LEU A O 1
ATOM 864 N N . THR A 1 117 ? -5.726 -4.437 -4.505 1.00 97.62 117 THR A N 1
ATOM 865 C CA . THR A 1 117 ? -6.802 -3.688 -3.836 1.00 97.62 117 THR A CA 1
ATOM 866 C C . THR A 1 117 ? -7.029 -4.155 -2.401 1.00 97.62 117 THR A C 1
ATOM 868 O O . THR A 1 117 ? -7.240 -3.342 -1.513 1.00 97.62 117 THR A O 1
ATOM 871 N N . VAL A 1 118 ? -6.971 -5.468 -2.151 1.00 97.06 118 VAL A N 1
ATOM 872 C CA . VAL A 1 118 ? -7.213 -6.066 -0.823 1.00 97.06 118 VAL A CA 1
ATOM 873 C C . VAL A 1 118 ? -6.011 -6.843 -0.283 1.00 97.06 118 VAL A C 1
ATOM 875 O O . VAL A 1 118 ? -6.143 -7.648 0.647 1.00 97.06 118 VAL A O 1
ATOM 878 N N . ILE A 1 119 ? -4.818 -6.615 -0.840 1.00 97.38 119 ILE A N 1
ATOM 879 C CA . ILE A 1 119 ? -3.643 -7.447 -0.553 1.00 97.38 119 ILE A CA 1
ATOM 880 C C . ILE A 1 119 ? -3.254 -7.414 0.928 1.00 97.38 119 ILE A C 1
ATOM 882 O O . ILE A 1 119 ? -3.024 -8.473 1.516 1.00 97.38 119 ILE A O 1
ATOM 886 N N . ALA A 1 120 ? -3.305 -6.236 1.558 1.00 96.50 120 ALA A N 1
ATOM 887 C CA . ALA A 1 120 ? -2.998 -6.045 2.975 1.00 96.50 120 ALA A CA 1
ATOM 888 C C . ALA A 1 120 ? -3.947 -6.813 3.909 1.00 96.50 120 ALA A C 1
ATOM 890 O O . ALA A 1 120 ? -3.565 -7.163 5.022 1.00 96.50 120 ALA A O 1
ATOM 891 N N . ARG A 1 121 ? -5.173 -7.127 3.472 1.00 94.38 121 ARG A N 1
ATOM 892 C CA . ARG A 1 121 ? -6.079 -8.010 4.224 1.00 94.38 121 ARG A CA 1
ATOM 893 C C . ARG A 1 121 ? -5.811 -9.477 3.920 1.00 94.38 121 ARG A C 1
ATOM 895 O O . ARG A 1 121 ? -5.776 -10.286 4.839 1.00 94.38 121 ARG A O 1
ATOM 902 N N . SER A 1 122 ? -5.581 -9.809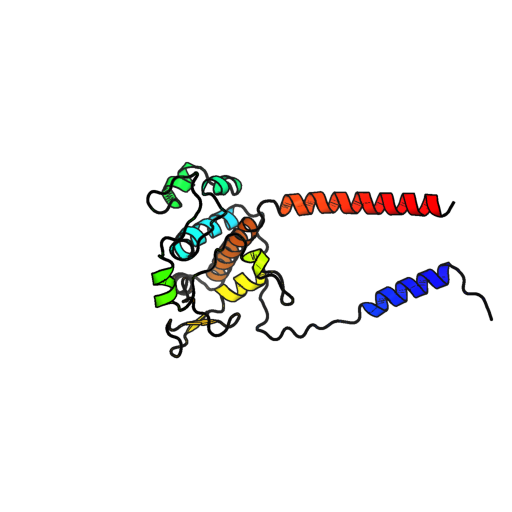 2.651 1.00 95.81 122 SER A N 1
ATOM 903 C CA . SER A 1 122 ? -5.359 -11.192 2.205 1.00 95.81 122 SER A CA 1
ATOM 904 C C . SER A 1 122 ? -4.084 -11.836 2.763 1.00 95.81 122 SER A C 1
ATOM 906 O O . SER A 1 122 ? -3.964 -13.056 2.753 1.00 95.81 122 SER A O 1
ATOM 908 N N . ARG A 1 123 ? -3.114 -11.025 3.202 1.00 95.19 123 ARG A N 1
ATOM 909 C CA . ARG A 1 123 ? -1.824 -11.482 3.740 1.00 95.19 123 ARG A CA 1
ATOM 910 C C . ARG A 1 123 ? -1.750 -11.489 5.266 1.00 95.19 123 ARG A C 1
ATOM 912 O O . ARG A 1 123 ? -0.708 -11.827 5.814 1.00 95.19 123 ARG A O 1
ATOM 919 N N . ALA A 1 124 ? -2.829 -11.128 5.960 1.00 92.00 124 ALA A N 1
ATOM 920 C CA . ALA A 1 124 ? -2.884 -11.286 7.408 1.00 92.00 124 ALA A CA 1
ATOM 921 C C . ALA A 1 124 ? -2.850 -12.777 7.781 1.00 92.00 124 ALA A C 1
ATOM 923 O O . ALA A 1 124 ? -3.497 -13.598 7.131 1.00 92.00 124 ALA A O 1
ATOM 924 N N . GLY A 1 125 ? -2.109 -13.130 8.831 1.00 86.56 125 GLY A N 1
ATOM 925 C CA . GLY A 1 125 ? -1.937 -14.523 9.235 1.00 86.56 125 GLY A CA 1
ATOM 926 C C . GLY A 1 125 ? -1.375 -14.664 10.644 1.00 86.56 125 GLY A C 1
ATOM 927 O O . GLY A 1 125 ? -1.270 -13.691 11.385 1.00 86.56 125 GLY A O 1
ATOM 928 N N . ALA A 1 126 ? -0.984 -15.885 11.013 1.00 79.31 126 ALA A N 1
ATOM 929 C CA . ALA A 1 126 ? -0.447 -16.179 12.345 1.00 79.31 126 ALA A CA 1
ATOM 930 C C . ALA A 1 126 ? 0.823 -15.371 12.697 1.00 79.31 126 ALA A C 1
ATOM 932 O O . ALA A 1 126 ? 1.068 -15.115 13.870 1.00 79.31 126 ALA A O 1
ATOM 933 N N . GLY A 1 127 ? 1.601 -14.943 11.693 1.00 77.12 127 GLY A N 1
ATOM 934 C CA . GLY A 1 127 ? 2.820 -14.143 11.874 1.00 77.12 127 GLY A CA 1
ATOM 935 C C . GLY A 1 127 ? 2.588 -12.652 12.157 1.00 77.12 127 GLY A C 1
ATOM 936 O O . GLY A 1 127 ? 3.524 -11.955 12.541 1.00 77.12 127 GLY A O 1
ATOM 937 N N . GLY A 1 128 ? 1.362 -12.140 11.993 1.00 89.38 128 GLY A N 1
ATOM 938 C CA . GLY A 1 128 ? 1.057 -10.726 12.203 1.00 89.38 128 GLY A CA 1
ATOM 939 C C . GLY A 1 128 ? 0.007 -10.168 11.247 1.00 89.38 128 GLY A C 1
ATOM 940 O O . GLY A 1 128 ? -0.745 -10.892 10.588 1.00 89.38 128 GLY A O 1
ATOM 941 N N . THR A 1 129 ? -0.061 -8.839 11.180 1.00 94.38 129 THR A N 1
ATOM 942 C CA . THR A 1 129 ? -0.982 -8.169 10.257 1.00 94.38 129 THR A CA 1
ATOM 943 C C . THR A 1 129 ? -0.475 -8.298 8.821 1.00 94.38 129 THR A C 1
ATOM 945 O O . THR A 1 129 ? 0.720 -8.460 8.586 1.00 94.38 129 THR A O 1
ATOM 948 N N . GLY A 1 130 ? -1.359 -8.191 7.826 1.00 95.31 130 GLY A N 1
ATOM 949 C CA . GLY A 1 130 ? -0.890 -8.194 6.439 1.00 95.31 130 GLY A CA 1
ATOM 950 C C . GLY A 1 130 ? -0.077 -6.944 6.079 1.00 95.31 130 GLY A C 1
ATOM 951 O O . GLY A 1 130 ? 0.710 -7.000 5.143 1.00 95.31 130 GLY A O 1
ATOM 952 N N . ALA A 1 131 ? -0.189 -5.852 6.846 1.00 96.50 131 ALA A N 1
ATOM 953 C CA . ALA A 1 131 ? 0.727 -4.718 6.738 1.00 96.50 131 ALA A CA 1
ATOM 954 C C . ALA A 1 131 ? 2.153 -5.112 7.164 1.00 96.50 131 ALA A C 1
ATOM 956 O O . ALA A 1 131 ? 3.093 -4.851 6.422 1.00 96.50 131 ALA A O 1
ATOM 957 N N . ASP A 1 132 ? 2.306 -5.823 8.289 1.00 96.81 132 ASP A N 1
ATOM 958 C CA . ASP A 1 132 ? 3.607 -6.342 8.750 1.00 96.81 132 ASP A CA 1
ATOM 959 C C . ASP A 1 132 ? 4.245 -7.262 7.693 1.00 96.81 132 ASP A C 1
ATOM 961 O O . ASP A 1 132 ? 5.429 -7.133 7.372 1.00 96.81 132 ASP A O 1
ATOM 965 N N . TYR A 1 133 ? 3.439 -8.143 7.084 1.00 96.38 133 TYR A N 1
ATOM 966 C CA . TYR A 1 133 ? 3.885 -8.998 5.981 1.00 96.38 133 TYR A CA 1
ATOM 967 C C . TYR A 1 133 ? 4.404 -8.178 4.796 1.00 96.38 133 TYR A C 1
ATOM 969 O O . TYR A 1 133 ? 5.511 -8.424 4.325 1.00 96.38 133 TYR A O 1
ATOM 977 N N . LEU A 1 134 ? 3.628 -7.204 4.309 1.00 97.00 134 LEU A N 1
ATOM 978 C CA . LEU A 1 134 ? 4.004 -6.403 3.138 1.00 97.00 134 LEU A CA 1
ATOM 979 C C . LEU A 1 134 ? 5.232 -5.531 3.415 1.00 97.00 134 LEU A C 1
ATOM 981 O O . LEU A 1 134 ? 6.110 -5.429 2.563 1.00 97.00 134 LEU A O 1
ATOM 985 N N . TYR A 1 135 ? 5.321 -4.950 4.610 1.00 97.56 135 TYR A N 1
ATOM 986 C CA . TYR A 1 135 ? 6.460 -4.141 5.039 1.00 97.56 135 TYR A CA 1
ATOM 987 C C . TYR A 1 135 ? 7.752 -4.956 5.089 1.00 97.56 135 TYR A C 1
ATOM 989 O O . TYR A 1 135 ? 8.795 -4.519 4.603 1.00 97.56 135 TYR A O 1
ATOM 997 N N . SER A 1 136 ? 7.668 -6.175 5.618 1.00 96.19 136 SER A N 1
ATOM 998 C CA . SER A 1 136 ? 8.793 -7.111 5.656 1.00 96.19 136 SER A CA 1
ATOM 999 C C . SER A 1 136 ? 9.141 -7.624 4.259 1.00 96.19 136 SER A C 1
ATOM 1001 O O . SER A 1 136 ? 10.308 -7.676 3.889 1.00 96.19 136 SER A O 1
ATOM 1003 N N . TY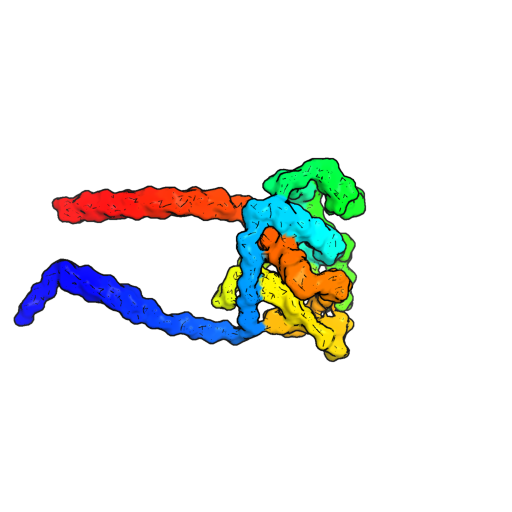R A 1 137 ? 8.134 -7.953 3.447 1.00 96.44 137 TYR A N 1
ATOM 1004 C CA . TYR A 1 137 ? 8.318 -8.435 2.080 1.00 96.44 137 TYR A CA 1
ATOM 1005 C C . TYR A 1 137 ? 9.031 -7.395 1.211 1.00 96.44 137 TYR A C 1
ATOM 1007 O O . TYR A 1 137 ? 10.016 -7.724 0.562 1.00 96.44 137 TYR A O 1
ATOM 1015 N N . MET A 1 138 ? 8.613 -6.129 1.240 1.00 97.00 138 MET A N 1
ATOM 1016 C CA . MET A 1 138 ? 9.221 -5.084 0.407 1.00 97.00 138 MET A CA 1
ATOM 1017 C C . MET A 1 138 ? 10.660 -4.726 0.810 1.00 97.00 138 MET A C 1
ATOM 1019 O O . MET A 1 138 ? 11.430 -4.271 -0.035 1.00 97.00 138 MET A O 1
ATOM 1023 N N . ARG A 1 139 ? 11.047 -4.962 2.069 1.00 96.00 139 ARG A N 1
ATOM 1024 C CA . ARG A 1 139 ? 12.424 -4.756 2.558 1.00 96.00 139 ARG A CA 1
ATOM 1025 C C . ARG A 1 139 ? 13.286 -6.019 2.533 1.00 96.00 139 ARG A C 1
ATOM 1027 O O . ARG A 1 139 ? 14.498 -5.932 2.669 1.00 96.00 139 ARG A O 1
ATOM 1034 N N . GLY A 1 140 ? 12.676 -7.186 2.341 1.00 95.12 140 GLY A N 1
ATOM 1035 C CA . GLY A 1 140 ? 13.341 -8.486 2.401 1.00 95.12 140 GLY A CA 1
ATOM 1036 C C . GLY A 1 140 ? 13.917 -8.984 1.076 1.00 95.12 140 GLY A C 1
ATOM 1037 O O . GLY A 1 140 ? 14.213 -10.175 0.983 1.00 95.12 140 GLY A O 1
ATOM 1038 N N . PHE A 1 141 ? 14.016 -8.135 0.049 1.00 96.62 141 PHE A N 1
ATOM 1039 C CA . PHE A 1 141 ? 14.604 -8.509 -1.236 1.00 96.62 141 PHE A CA 1
ATOM 1040 C C . PHE A 1 141 ? 16.130 -8.569 -1.158 1.00 96.62 141 PHE A C 1
ATOM 1042 O O . PHE A 1 141 ? 16.770 -7.669 -0.622 1.00 96.62 141 PHE A O 1
ATOM 1049 N N . TYR A 1 142 ? 16.711 -9.612 -1.744 1.00 95.44 142 TYR A N 1
ATOM 1050 C CA . TYR A 1 142 ? 18.156 -9.786 -1.861 1.00 95.44 142 TYR A CA 1
ATOM 1051 C C . TYR A 1 142 ? 18.516 -10.372 -3.230 1.00 95.44 142 TYR A C 1
ATOM 1053 O O . TYR A 1 142 ? 17.680 -11.003 -3.884 1.00 95.44 142 TYR A O 1
ATOM 1061 N N . ARG A 1 143 ? 19.753 -10.137 -3.683 1.00 96.00 143 ARG A N 1
ATOM 1062 C CA . ARG A 1 143 ? 20.240 -10.667 -4.964 1.00 96.00 143 ARG A CA 1
ATOM 1063 C C . ARG A 1 143 ? 20.451 -12.173 -4.886 1.00 96.00 143 ARG A C 1
ATOM 1065 O O . ARG A 1 143 ? 21.054 -12.668 -3.938 1.00 96.00 143 ARG A O 1
ATOM 1072 N N . ASP A 1 144 ? 19.978 -12.877 -5.902 1.00 96.25 144 ASP A N 1
ATOM 1073 C CA . ASP A 1 144 ? 20.100 -14.324 -6.035 1.00 96.25 144 ASP A CA 1
ATOM 1074 C C . ASP A 1 144 ? 20.207 -14.671 -7.522 1.00 96.25 144 ASP A C 1
ATOM 1076 O O . ASP A 1 144 ? 19.202 -14.763 -8.232 1.00 96.25 144 ASP A O 1
ATOM 1080 N N . ASP A 1 145 ? 21.440 -14.866 -7.989 1.00 95.56 145 ASP A N 1
ATOM 1081 C CA . ASP A 1 145 ? 21.749 -15.139 -9.398 1.00 95.56 145 ASP A CA 1
ATOM 1082 C C . ASP A 1 145 ? 21.207 -16.501 -9.874 1.00 95.56 145 ASP A C 1
ATOM 1084 O O . ASP A 1 145 ? 21.207 -16.794 -11.068 1.00 95.56 145 ASP A O 1
ATOM 1088 N N . THR A 1 146 ? 20.706 -17.342 -8.958 1.00 95.00 146 THR A N 1
ATOM 1089 C CA . THR A 1 146 ? 20.032 -18.600 -9.312 1.00 95.00 146 THR A CA 1
ATOM 1090 C C . THR A 1 146 ? 18.583 -18.393 -9.756 1.00 95.00 146 THR A C 1
ATOM 1092 O O . THR A 1 146 ? 17.958 -19.327 -10.266 1.00 95.00 146 THR A O 1
ATOM 1095 N N . LYS A 1 147 ? 18.014 -17.196 -9.550 1.00 93.81 147 LYS A N 1
ATOM 1096 C CA . LYS A 1 147 ? 16.630 -16.876 -9.922 1.00 93.81 147 LYS A CA 1
ATOM 1097 C C . LYS A 1 147 ? 16.566 -16.176 -11.277 1.00 93.81 147 LYS A C 1
ATOM 1099 O O . LYS A 1 147 ? 17.418 -15.342 -11.562 1.00 93.81 147 LYS A O 1
ATOM 1104 N N . PRO A 1 148 ? 15.512 -16.415 -12.084 1.00 90.19 148 PRO A N 1
ATOM 1105 C CA . PRO A 1 148 ? 15.356 -15.763 -13.389 1.00 90.19 148 PRO A CA 1
ATOM 1106 C C . PRO A 1 148 ? 15.364 -14.231 -13.334 1.00 90.19 148 PRO A C 1
ATOM 1108 O O . PRO A 1 148 ? 15.821 -13.579 -14.265 1.00 90.19 148 PRO A O 1
ATOM 1111 N N . THR A 1 149 ? 14.862 -13.651 -12.243 1.00 91.31 149 THR A N 1
ATOM 1112 C CA . THR A 1 149 ? 14.834 -12.199 -12.029 1.00 91.31 149 THR A CA 1
ATOM 1113 C C . THR A 1 149 ? 16.129 -11.648 -11.432 1.00 91.31 149 THR A C 1
ATOM 1115 O O . THR A 1 149 ? 16.266 -10.431 -11.335 1.00 91.31 149 THR A O 1
ATOM 1118 N N . GLY A 1 150 ? 17.049 -12.509 -10.980 1.00 94.00 150 GLY A N 1
ATOM 1119 C CA . GLY A 1 150 ? 18.220 -12.131 -10.181 1.00 94.00 150 GLY A CA 1
ATOM 1120 C C . GLY A 1 150 ? 17.897 -11.718 -8.739 1.00 94.00 150 GLY A C 1
ATOM 1121 O O . GLY A 1 150 ? 18.784 -11.256 -8.019 1.00 94.00 150 GLY A O 1
ATOM 1122 N N . TRP A 1 151 ? 16.641 -11.858 -8.301 1.00 95.69 151 TRP A N 1
ATOM 1123 C CA . TRP A 1 151 ? 16.182 -11.454 -6.973 1.00 95.69 151 TRP A CA 1
ATOM 1124 C C . TRP A 1 151 ? 15.399 -12.564 -6.286 1.00 95.69 151 TRP A C 1
ATOM 1126 O O . TRP A 1 151 ? 14.636 -13.302 -6.910 1.00 95.69 151 TRP A O 1
ATOM 1136 N N . ASN A 1 152 ? 15.546 -12.633 -4.969 1.00 96.38 152 ASN A N 1
ATOM 1137 C CA . ASN A 1 152 ? 14.766 -13.500 -4.102 1.00 96.38 152 ASN A CA 1
ATOM 1138 C C . ASN A 1 152 ? 14.343 -12.732 -2.838 1.00 96.38 152 ASN A C 1
ATOM 1140 O O . ASN A 1 152 ? 14.663 -11.550 -2.686 1.00 96.38 152 ASN A O 1
ATOM 1144 N N . ASN A 1 153 ? 13.568 -13.364 -1.956 1.00 96.12 153 ASN A N 1
ATOM 1145 C CA . ASN A 1 15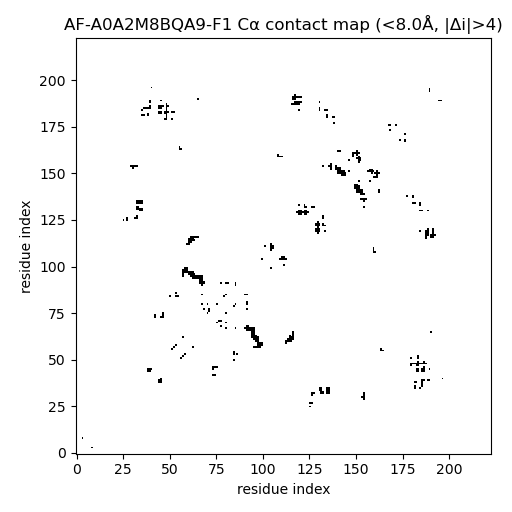3 ? 12.973 -12.693 -0.808 1.00 96.12 153 ASN A CA 1
ATOM 1146 C C . ASN A 1 153 ? 12.986 -13.552 0.460 1.00 96.12 153 ASN A C 1
ATOM 1148 O O . ASN A 1 153 ? 12.654 -14.737 0.427 1.00 96.12 153 ASN A O 1
ATOM 1152 N N . HIS A 1 154 ? 13.330 -12.936 1.592 1.00 93.69 154 HIS A N 1
ATOM 1153 C CA . HIS A 1 154 ? 13.388 -13.616 2.890 1.00 93.69 154 HIS A CA 1
ATOM 1154 C C . HIS A 1 154 ? 12.007 -14.004 3.445 1.00 93.69 154 HIS A C 1
ATOM 1156 O O . HIS A 1 154 ? 11.884 -15.005 4.147 1.00 93.69 154 HIS A O 1
ATOM 1162 N N . VAL A 1 155 ? 10.965 -13.231 3.132 1.00 93.31 155 VAL A N 1
ATOM 1163 C CA . VAL A 1 155 ? 9.585 -13.460 3.594 1.00 93.31 155 VAL A CA 1
ATOM 1164 C C . VAL A 1 155 ? 8.833 -14.412 2.664 1.00 93.31 155 VAL A C 1
ATOM 1166 O O . VAL A 1 155 ? 7.998 -15.193 3.120 1.00 93.31 155 VAL A O 1
ATOM 1169 N N . PHE A 1 156 ? 9.126 -14.366 1.365 1.00 93.19 156 PHE A N 1
ATOM 1170 C CA . PHE A 1 156 ? 8.513 -15.234 0.361 1.00 93.19 156 PHE A CA 1
ATOM 1171 C C . PHE A 1 156 ? 9.583 -15.863 -0.549 1.00 93.19 156 PHE A C 1
ATOM 1173 O O . PHE A 1 156 ? 9.874 -15.328 -1.620 1.00 93.19 156 PHE A O 1
ATOM 1180 N N . PRO A 1 157 ? 10.186 -16.993 -0.140 1.00 93.38 157 PRO A N 1
ATOM 1181 C CA . PRO A 1 157 ? 11.226 -17.651 -0.923 1.00 93.38 157 PRO A CA 1
ATOM 1182 C C . PRO A 1 157 ? 10.737 -18.069 -2.313 1.00 93.38 157 PRO A C 1
ATOM 1184 O O . PRO A 1 157 ? 9.625 -18.575 -2.462 1.00 93.38 157 PRO A O 1
ATOM 1187 N N . ASN A 1 158 ? 11.604 -17.933 -3.318 1.00 92.69 158 ASN A N 1
ATOM 1188 C CA . ASN A 1 158 ? 11.295 -18.181 -4.733 1.00 92.69 158 ASN A CA 1
ATOM 1189 C C . ASN A 1 158 ? 10.217 -17.240 -5.289 1.00 92.69 158 ASN A C 1
ATOM 1191 O O . ASN A 1 158 ? 9.377 -17.633 -6.099 1.00 92.69 158 ASN A O 1
ATOM 1195 N N . VAL A 1 159 ? 10.243 -15.987 -4.841 1.00 94.69 159 VAL A N 1
ATOM 1196 C CA . VAL A 1 159 ? 9.391 -14.931 -5.377 1.00 94.69 159 VAL A CA 1
ATOM 1197 C C . VAL A 1 159 ? 9.615 -14.752 -6.884 1.00 94.69 159 VAL A C 1
ATOM 1199 O O . VAL A 1 159 ? 10.743 -14.721 -7.366 1.00 94.69 159 VAL A O 1
ATOM 1202 N N . ALA A 1 160 ? 8.522 -14.619 -7.635 1.00 94.81 160 ALA A N 1
ATOM 1203 C CA . ALA A 1 160 ? 8.568 -14.329 -9.070 1.00 94.81 160 ALA A CA 1
ATOM 1204 C C . ALA A 1 160 ? 8.762 -12.831 -9.375 1.00 94.81 160 ALA A C 1
ATOM 1206 O O . ALA A 1 160 ? 9.159 -12.453 -10.472 1.00 94.81 160 ALA A O 1
ATOM 1207 N N . MET A 1 161 ? 8.448 -11.971 -8.406 1.00 95.38 161 MET A N 1
ATOM 1208 C CA . MET A 1 161 ? 8.571 -10.521 -8.504 1.00 95.38 161 MET A CA 1
ATOM 1209 C C . MET A 1 161 ? 10.046 -10.095 -8.382 1.00 95.38 161 MET A C 1
ATOM 1211 O O . MET A 1 161 ? 10.707 -10.514 -7.430 1.00 95.38 161 MET A O 1
ATOM 1215 N N . PRO A 1 162 ? 10.570 -9.245 -9.281 1.00 94.69 162 PRO A N 1
ATOM 1216 C CA . PRO A 1 162 ? 11.876 -8.621 -9.093 1.00 94.69 162 PRO A CA 1
ATOM 1217 C C . PRO A 1 162 ? 11.829 -7.567 -7.977 1.00 94.69 162 PRO A C 1
ATOM 1219 O O . PRO A 1 162 ? 10.753 -7.126 -7.557 1.00 94.69 162 PRO A O 1
ATOM 1222 N N . HIS A 1 163 ? 12.993 -7.098 -7.526 1.00 96.06 163 HIS A N 1
ATOM 1223 C CA . HIS A 1 163 ? 13.033 -5.978 -6.594 1.00 96.06 163 HIS A CA 1
ATOM 1224 C C . HIS A 1 163 ? 12.761 -4.646 -7.314 1.00 96.06 163 HIS A C 1
ATOM 1226 O O . HIS A 1 163 ? 13.677 -3.963 -7.747 1.00 96.06 163 HIS A O 1
ATOM 1232 N N . VAL A 1 164 ? 11.490 -4.258 -7.443 1.00 95.50 164 VAL A N 1
ATOM 1233 C CA . VAL A 1 164 ? 11.073 -3.072 -8.228 1.00 95.50 164 VAL A CA 1
ATOM 1234 C C . VAL A 1 164 ? 11.467 -1.716 -7.625 1.00 95.50 164 VAL A C 1
ATOM 1236 O O . VAL A 1 164 ? 11.373 -0.707 -8.311 1.00 95.50 164 VAL A O 1
ATOM 1239 N N . LEU A 1 165 ? 11.903 -1.680 -6.361 1.00 96.62 165 LEU A N 1
ATOM 1240 C CA . LEU A 1 165 ? 12.302 -0.452 -5.656 1.00 96.62 165 LEU A CA 1
ATOM 1241 C C . LEU A 1 165 ? 13.810 -0.402 -5.366 1.00 96.62 165 LEU A C 1
ATOM 1243 O O . LEU A 1 165 ? 14.238 0.384 -4.525 1.00 96.62 165 LEU A O 1
ATOM 1247 N N . TRP A 1 166 ? 14.614 -1.228 -6.045 1.00 95.00 166 TRP A N 1
ATOM 1248 C CA . TRP A 1 166 ? 16.054 -1.333 -5.787 1.00 95.00 166 TRP A CA 1
ATOM 1249 C C . TRP A 1 166 ? 16.793 0.000 -5.988 1.00 95.00 166 TRP A C 1
ATOM 1251 O O . TRP A 1 166 ? 17.702 0.322 -5.225 1.00 95.00 166 TRP A O 1
ATOM 1261 N N . GLU A 1 167 ? 16.379 0.808 -6.971 1.00 94.81 167 GLU A N 1
ATOM 1262 C CA . GLU A 1 167 ? 16.959 2.135 -7.213 1.00 94.81 167 GLU A CA 1
ATOM 1263 C C . GLU A 1 167 ? 16.655 3.086 -6.055 1.00 94.81 167 GLU A C 1
ATOM 1265 O O . GLU A 1 167 ? 17.571 3.718 -5.528 1.00 94.81 167 GLU A O 1
ATOM 1270 N N . LEU A 1 168 ? 15.398 3.115 -5.588 1.00 94.50 168 LEU A N 1
ATOM 1271 C CA . LEU A 1 168 ? 15.011 3.898 -4.412 1.00 94.50 168 LEU A CA 1
ATOM 1272 C C . LEU A 1 168 ? 15.823 3.474 -3.190 1.00 94.50 168 LEU A C 1
ATOM 1274 O O . LEU A 1 168 ? 16.400 4.334 -2.530 1.00 94.50 168 LEU A O 1
ATOM 1278 N N . GLN A 1 169 ? 15.939 2.164 -2.952 1.00 94.56 169 GLN A N 1
ATOM 1279 C CA . GLN A 1 169 ? 16.734 1.612 -1.856 1.00 94.56 169 GLN A CA 1
ATOM 1280 C C . GLN A 1 169 ? 18.199 2.055 -1.927 1.00 94.56 169 GLN A C 1
ATOM 1282 O O . GLN A 1 169 ? 18.804 2.331 -0.897 1.00 94.56 169 GLN A O 1
ATOM 1287 N N . SER A 1 170 ? 18.767 2.143 -3.132 1.00 94.19 170 SER A N 1
ATOM 1288 C CA . SER A 1 170 ? 20.153 2.581 -3.331 1.00 94.19 170 SER A CA 1
ATOM 1289 C C . SER A 1 170 ? 20.353 4.097 -3.212 1.00 94.19 170 SER A C 1
ATOM 1291 O O . SER A 1 170 ? 21.437 4.543 -2.847 1.00 94.19 170 SER A O 1
ATOM 1293 N N . SER A 1 171 ? 19.323 4.889 -3.522 1.00 95.81 171 SER A N 1
ATOM 1294 C CA . SER A 1 171 ? 19.384 6.359 -3.559 1.00 95.81 171 SER A CA 1
ATOM 1295 C C . SER A 1 171 ? 19.083 7.050 -2.225 1.00 95.81 171 SER A C 1
ATOM 1297 O O . SER A 1 171 ? 19.353 8.240 -2.082 1.00 95.81 171 SER A O 1
ATOM 1299 N N . MET A 1 172 ? 18.507 6.326 -1.265 1.00 95.94 172 MET A N 1
ATOM 1300 C CA . MET A 1 172 ? 18.024 6.851 0.014 1.00 95.94 172 MET A CA 1
ATOM 1301 C C . MET A 1 172 ? 18.846 6.304 1.177 1.00 95.94 172 MET A C 1
ATOM 1303 O O . MET A 1 172 ? 19.458 5.237 1.082 1.00 95.94 172 MET A O 1
ATOM 1307 N N . SER A 1 173 ? 18.822 6.992 2.319 1.00 97.50 173 SER A N 1
ATOM 1308 C CA . SER A 1 173 ? 19.296 6.369 3.554 1.00 97.50 173 SER A CA 1
ATOM 1309 C C . SER A 1 173 ? 18.377 5.201 3.960 1.00 97.50 173 SER A C 1
ATOM 1311 O O . SER A 1 173 ? 17.188 5.201 3.622 1.00 97.50 173 SER A O 1
ATOM 1313 N N . PRO A 1 174 ? 18.871 4.217 4.737 1.00 95.44 174 PRO A N 1
ATOM 1314 C CA . PRO A 1 174 ? 18.045 3.095 5.184 1.00 95.44 174 PRO A CA 1
ATOM 1315 C C . PRO A 1 174 ? 16.756 3.523 5.902 1.00 95.44 174 PRO A C 1
ATOM 1317 O O . PRO A 1 174 ? 15.703 2.940 5.673 1.00 95.44 174 PRO A O 1
ATOM 1320 N N . GLY A 1 175 ? 16.812 4.576 6.726 1.00 96.38 175 GLY A N 1
ATOM 1321 C CA . GLY A 1 175 ? 15.636 5.085 7.438 1.00 96.38 175 GLY A CA 1
ATOM 1322 C C . GLY A 1 175 ? 14.596 5.733 6.518 1.00 96.38 175 GLY A C 1
ATOM 1323 O O . GLY A 1 175 ? 13.397 5.547 6.717 1.00 96.38 175 GLY A O 1
ATOM 1324 N N . GLU A 1 176 ? 15.037 6.459 5.490 1.00 97.00 176 GLU A N 1
ATOM 1325 C CA . GLU A 1 176 ? 14.142 7.071 4.497 1.00 97.00 176 GLU A CA 1
ATOM 1326 C C . GLU A 1 176 ? 13.484 6.021 3.600 1.00 97.00 176 GLU A C 1
ATOM 1328 O O . GLU A 1 176 ? 12.290 6.121 3.297 1.00 97.00 176 GLU A O 1
ATOM 1333 N N . TYR A 1 177 ? 14.236 4.989 3.210 1.00 97.25 177 TYR A N 1
ATOM 1334 C CA . TYR A 1 177 ? 13.685 3.857 2.472 1.00 97.25 177 TYR A CA 1
ATOM 1335 C C . TYR A 1 177 ? 12.632 3.126 3.310 1.00 97.25 177 TYR A C 1
ATOM 1337 O O . TYR A 1 177 ? 11.508 2.925 2.848 1.00 97.25 177 TYR A O 1
ATOM 1345 N N . ASP A 1 178 ? 12.942 2.818 4.570 1.00 97.12 178 ASP A N 1
ATOM 1346 C CA . ASP A 1 178 ? 12.009 2.187 5.503 1.00 97.12 178 ASP A CA 1
ATOM 1347 C C . ASP A 1 178 ? 10.731 3.018 5.677 1.00 97.12 178 ASP A C 1
ATOM 1349 O O . ASP A 1 178 ? 9.624 2.480 5.610 1.00 97.12 178 ASP A O 1
ATOM 1353 N N . GLN A 1 179 ? 10.850 4.342 5.796 1.00 97.38 179 GLN A N 1
ATOM 1354 C CA . GLN A 1 179 ? 9.687 5.224 5.837 1.00 97.38 179 GLN A CA 1
ATOM 1355 C C . GLN A 1 179 ? 8.880 5.183 4.531 1.00 97.38 179 GLN A C 1
ATOM 1357 O O . GLN A 1 179 ? 7.65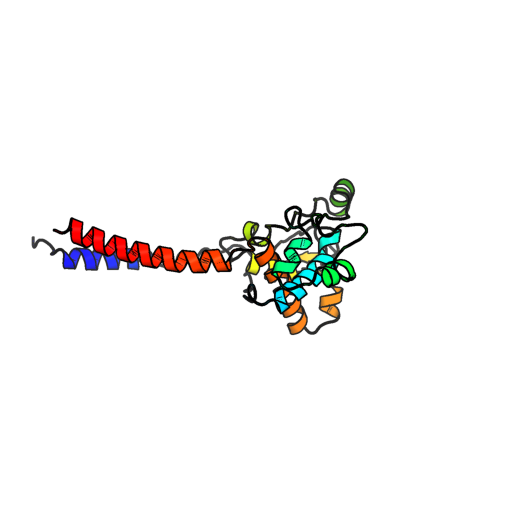5 5.086 4.583 1.00 97.38 179 GLN A O 1
ATOM 1362 N N . THR A 1 180 ? 9.540 5.202 3.373 1.00 98.19 180 THR A N 1
ATOM 1363 C CA . THR A 1 180 ? 8.885 5.134 2.055 1.00 98.19 180 THR A CA 1
ATOM 1364 C C . THR A 1 180 ? 8.106 3.828 1.882 1.00 98.19 180 THR A C 1
ATOM 1366 O O . THR A 1 180 ? 6.960 3.834 1.423 1.00 98.19 180 THR A O 1
ATOM 1369 N N . ILE A 1 181 ? 8.683 2.700 2.305 1.00 98.31 181 ILE A N 1
ATOM 1370 C CA . ILE A 1 181 ? 7.990 1.407 2.314 1.00 98.31 181 ILE A CA 1
ATOM 1371 C C . ILE A 1 181 ? 6.842 1.408 3.325 1.00 98.31 181 ILE A C 1
ATOM 1373 O O . ILE A 1 181 ? 5.765 0.885 3.032 1.00 98.31 181 ILE A O 1
ATOM 1377 N N . GLY A 1 182 ? 7.032 2.024 4.491 1.00 98.31 182 GLY A N 1
ATOM 1378 C CA . GLY A 1 182 ? 5.978 2.215 5.483 1.00 98.31 182 GLY A CA 1
ATOM 1379 C C . GLY A 1 182 ? 4.788 2.981 4.907 1.00 98.31 182 GLY A C 1
ATOM 1380 O O . GLY A 1 182 ? 3.653 2.525 5.023 1.00 98.31 182 GLY A O 1
ATOM 1381 N N . ASP A 1 183 ? 5.031 4.103 4.239 1.00 98.62 183 ASP A N 1
ATOM 1382 C CA . ASP A 1 183 ? 4.006 4.935 3.606 1.00 98.62 183 ASP A CA 1
ATOM 1383 C C . ASP A 1 183 ? 3.258 4.159 2.502 1.00 98.62 183 ASP A C 1
ATOM 1385 O O . ASP A 1 183 ? 2.023 4.137 2.489 1.00 98.62 183 ASP A O 1
ATOM 1389 N N . LEU A 1 184 ? 3.980 3.428 1.638 1.00 98.50 184 LEU A N 1
ATOM 1390 C CA . LEU A 1 184 ? 3.392 2.532 0.629 1.00 98.50 184 LEU A CA 1
ATOM 1391 C C . LEU A 1 184 ? 2.474 1.478 1.263 1.00 98.50 184 LEU A C 1
ATOM 1393 O O . LEU A 1 184 ? 1.345 1.274 0.814 1.00 98.50 184 LEU A O 1
ATOM 1397 N N . VAL A 1 185 ? 2.936 0.807 2.317 1.00 98.31 185 VAL A N 1
ATOM 1398 C CA . VAL A 1 185 ? 2.166 -0.240 3.001 1.00 98.31 185 VAL A CA 1
ATOM 1399 C C . VAL A 1 185 ? 0.945 0.335 3.713 1.00 98.31 185 VAL A C 1
ATOM 1401 O O . VAL A 1 185 ? -0.124 -0.273 3.656 1.00 98.31 185 VAL A O 1
ATOM 1404 N N . ASN A 1 186 ? 1.059 1.512 4.332 1.00 98.19 186 ASN A N 1
ATOM 1405 C CA . ASN A 1 186 ? -0.085 2.201 4.931 1.00 98.19 186 ASN A CA 1
ATOM 1406 C C . ASN A 1 186 ? -1.125 2.576 3.876 1.00 98.19 186 ASN A C 1
ATOM 1408 O O . ASN A 1 186 ? -2.318 2.388 4.112 1.00 98.19 186 ASN A O 1
ATOM 1412 N N . TYR A 1 187 ? -0.690 3.028 2.698 1.00 98.31 187 TYR A N 1
ATOM 1413 C CA . TYR A 1 187 ? -1.591 3.268 1.579 1.00 98.31 187 TYR A CA 1
ATOM 1414 C C . TYR A 1 187 ? -2.290 1.983 1.115 1.00 98.31 187 TYR A C 1
ATOM 1416 O O . TYR A 1 187 ? -3.509 1.987 0.969 1.00 98.31 187 TYR A O 1
ATOM 1424 N N . LEU A 1 188 ? -1.575 0.862 0.965 1.00 98.25 188 LEU A N 1
ATOM 1425 C CA . LEU A 1 188 ? -2.182 -0.438 0.631 1.00 98.25 188 LEU A CA 1
ATOM 1426 C C . LEU A 1 188 ? -3.149 -0.936 1.718 1.00 98.25 188 LEU A C 1
ATOM 1428 O O . LEU A 1 188 ? -4.167 -1.560 1.413 1.00 98.25 188 LEU A O 1
ATOM 1432 N N . GLN A 1 189 ? -2.856 -0.665 2.991 1.00 97.38 189 GLN A N 1
ATOM 1433 C CA . GLN A 1 189 ? -3.742 -1.009 4.099 1.00 97.38 189 GLN A CA 1
ATOM 1434 C C . GLN A 1 189 ? -5.017 -0.164 4.088 1.00 97.38 189 GLN A C 1
ATOM 1436 O O . GLN A 1 189 ? -6.111 -0.717 4.208 1.00 97.38 189 GLN A O 1
ATOM 1441 N N . TRP A 1 190 ? -4.881 1.150 3.900 1.00 97.62 190 TRP A N 1
ATOM 1442 C CA . TRP A 1 190 ? -6.009 2.061 3.726 1.00 97.62 190 TRP A CA 1
ATOM 1443 C C . TRP A 1 190 ? -6.844 1.668 2.508 1.00 97.62 190 TRP A C 1
ATOM 1445 O O . TRP A 1 190 ? -8.060 1.562 2.606 1.00 97.62 190 TRP A O 1
ATOM 1455 N N . MET A 1 191 ? -6.199 1.361 1.386 1.00 97.00 191 MET A N 1
ATOM 1456 C CA . MET A 1 191 ? -6.849 0.921 0.155 1.00 97.00 191 MET A CA 1
ATOM 1457 C C . MET A 1 191 ? -7.709 -0.331 0.370 1.00 97.00 191 MET A C 1
ATOM 1459 O O . MET A 1 191 ? -8.855 -0.386 -0.073 1.00 97.00 191 MET A O 1
ATOM 1463 N N . ALA A 1 192 ? 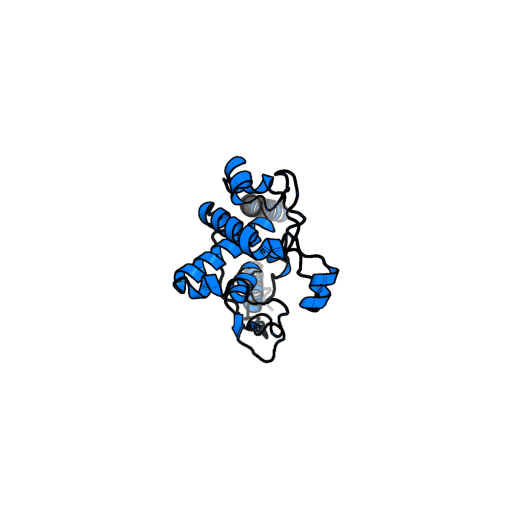-7.178 -1.315 1.099 1.00 96.94 192 ALA A N 1
ATOM 1464 C CA . ALA A 1 192 ? -7.887 -2.550 1.420 1.00 96.94 192 ALA A CA 1
ATOM 1465 C C . ALA A 1 192 ? -9.047 -2.352 2.404 1.00 96.94 192 ALA A C 1
ATOM 1467 O O . ALA A 1 192 ? -9.923 -3.221 2.517 1.00 96.94 192 ALA A O 1
ATOM 1468 N N . GLU A 1 193 ? -9.051 -1.245 3.149 1.00 95.31 193 GLU A N 1
ATOM 1469 C CA . GLU A 1 193 ? -10.103 -0.936 4.102 1.00 95.31 193 GLU A CA 1
ATOM 1470 C C . GLU A 1 193 ? -10.266 0.576 4.397 1.00 95.31 193 GLU A C 1
ATOM 1472 O O . GLU A 1 193 ? -9.974 1.029 5.507 1.00 95.31 193 GLU A O 1
ATOM 1477 N N . PRO A 1 194 ? -10.823 1.379 3.467 1.00 94.38 194 PRO A N 1
ATOM 1478 C CA . PRO A 1 194 ? -10.846 2.841 3.619 1.00 94.38 194 PRO A CA 1
ATOM 1479 C C . PRO A 1 194 ? -11.670 3.329 4.820 1.00 94.38 194 PRO A C 1
ATOM 1481 O O . PRO A 1 194 ? -11.438 4.407 5.358 1.00 94.38 194 PRO A O 1
ATOM 1484 N N . ALA A 1 195 ? -12.634 2.520 5.270 1.00 93.31 195 ALA A N 1
ATOM 1485 C CA . ALA A 1 195 ? -13.493 2.806 6.417 1.00 93.31 195 ALA A CA 1
ATOM 1486 C C . ALA A 1 195 ? -12.957 2.241 7.750 1.00 93.31 195 ALA A C 1
ATOM 1488 O O . ALA A 1 195 ? -13.704 2.192 8.732 1.00 93.31 195 ALA A O 1
ATOM 1489 N N . GLN A 1 196 ? -11.694 1.797 7.816 1.00 91.19 196 GLN A N 1
ATOM 1490 C CA . GLN A 1 196 ? -11.153 1.094 8.985 1.00 91.19 196 GLN A CA 1
ATOM 1491 C C . GLN A 1 196 ? -11.256 1.897 10.279 1.00 91.19 196 GLN A C 1
ATOM 1493 O O . GLN A 1 196 ? -11.648 1.348 11.314 1.00 91.19 196 GLN A O 1
ATOM 1498 N N . THR A 1 197 ? -10.931 3.186 10.230 1.00 89.06 197 THR A N 1
ATOM 1499 C CA . THR A 1 197 ? -10.986 4.067 11.402 1.00 89.06 197 THR A CA 1
ATOM 1500 C C . THR A 1 197 ? -12.421 4.240 11.885 1.00 89.06 197 THR A C 1
ATOM 1502 O O . THR A 1 197 ? -12.705 4.013 13.060 1.00 89.06 197 THR A O 1
ATOM 1505 N N . THR A 1 198 ? -13.358 4.500 10.971 1.00 91.69 198 THR A N 1
ATOM 1506 C CA . THR A 1 198 ? -14.792 4.572 11.282 1.00 91.69 198 THR A CA 1
ATOM 1507 C C . THR A 1 198 ? -15.306 3.267 11.890 1.00 91.69 198 THR A C 1
ATOM 1509 O O . THR A 1 198 ? -15.968 3.295 12.928 1.00 91.69 198 THR A O 1
ATOM 1512 N N . ARG A 1 199 ? -14.951 2.108 11.315 1.00 94.62 199 ARG A N 1
ATOM 1513 C CA . ARG A 1 199 ? -15.352 0.790 11.833 1.00 94.62 199 ARG A CA 1
ATOM 1514 C C . ARG A 1 199 ? -14.847 0.563 13.256 1.00 94.62 199 ARG A C 1
ATOM 1516 O O . ARG A 1 199 ? -15.610 0.100 14.099 1.00 94.62 199 ARG A O 1
ATOM 1523 N N . LYS A 1 200 ? -13.575 0.873 13.531 1.00 92.69 200 LYS A N 1
ATOM 1524 C CA . LYS A 1 200 ? -12.985 0.724 14.872 1.00 92.69 200 LYS A CA 1
ATOM 1525 C C . LYS A 1 200 ? -13.663 1.647 15.883 1.00 92.69 200 LYS A C 1
ATOM 1527 O O . LYS A 1 200 ? -14.031 1.186 16.959 1.00 92.69 200 LYS A O 1
ATOM 1532 N N . ASN A 1 201 ? -13.890 2.905 15.515 1.00 93.50 201 ASN A N 1
ATOM 1533 C CA . ASN A 1 201 ? -14.529 3.888 16.388 1.00 93.50 201 ASN A CA 1
ATOM 1534 C C . ASN A 1 201 ? -15.965 3.480 16.746 1.00 93.50 201 ASN A C 1
ATOM 1536 O O . ASN A 1 201 ? -16.321 3.475 17.922 1.00 93.50 201 ASN A O 1
ATOM 1540 N N . ILE A 1 202 ? -16.773 3.074 15.759 1.00 96.38 202 ILE A N 1
ATOM 1541 C CA . ILE A 1 202 ? -18.134 2.568 16.003 1.00 96.38 202 ILE A CA 1
ATOM 1542 C C . ILE A 1 202 ? -18.084 1.285 16.842 1.00 96.38 202 ILE A C 1
ATOM 1544 O O . ILE A 1 202 ? -18.847 1.143 17.794 1.00 96.38 202 ILE A O 1
ATOM 1548 N N . GLY A 1 203 ? -17.160 0.371 16.530 1.00 96.50 203 GLY A N 1
ATOM 1549 C CA . GLY A 1 203 ? -16.999 -0.893 17.248 1.00 96.50 203 GLY A CA 1
ATOM 1550 C C . GLY A 1 203 ? -16.752 -0.712 18.747 1.00 96.50 203 GLY A C 1
ATOM 1551 O O . GLY A 1 203 ? -17.352 -1.427 19.543 1.00 96.50 203 GLY A O 1
ATOM 1552 N N . ILE A 1 204 ? -15.942 0.274 19.145 1.00 96.94 204 ILE A N 1
ATOM 1553 C CA . ILE A 1 204 ? -15.699 0.587 20.564 1.00 96.94 204 ILE A CA 1
ATOM 1554 C C . ILE A 1 204 ? -17.009 0.962 21.271 1.00 96.94 204 ILE A C 1
ATOM 1556 O O . ILE A 1 204 ? -17.323 0.397 22.318 1.00 96.94 204 ILE A O 1
ATOM 1560 N N . TRP A 1 205 ? -17.807 1.858 20.683 1.00 97.44 205 TRP A N 1
ATOM 1561 C CA . TRP A 1 205 ? -19.088 2.274 21.264 1.00 97.44 205 TRP A CA 1
ATOM 1562 C C . TRP A 1 205 ? -20.106 1.136 21.336 1.00 97.44 205 TRP A C 1
ATOM 1564 O O . TRP A 1 205 ? -20.800 0.996 22.343 1.00 97.44 205 TRP A O 1
ATOM 1574 N N . VAL A 1 206 ? -20.157 0.286 20.308 1.00 97.94 206 VAL A N 1
ATOM 1575 C CA . VAL A 1 206 ? -21.015 -0.907 20.299 1.00 97.94 206 VAL A CA 1
ATOM 1576 C C . VAL A 1 206 ? -20.618 -1.869 21.420 1.00 97.94 206 VAL A C 1
ATOM 1578 O O . VAL A 1 206 ? -21.490 -2.341 22.145 1.00 97.94 206 VAL A O 1
ATOM 1581 N N . LEU A 1 207 ? -19.323 -2.130 21.616 1.00 97.88 207 LEU A N 1
ATOM 1582 C CA . LEU A 1 207 ? -18.852 -3.020 22.683 1.00 97.88 207 LEU A CA 1
ATOM 1583 C C . LEU A 1 207 ? -19.159 -2.467 24.081 1.00 97.88 207 LEU A C 1
ATOM 1585 O O . LEU A 1 207 ? -19.568 -3.232 24.952 1.00 97.88 207 LEU A O 1
ATOM 1589 N N . ILE A 1 208 ? -19.030 -1.153 24.288 1.00 97.75 208 ILE A N 1
ATOM 1590 C CA . ILE A 1 208 ? -19.409 -0.497 25.550 1.00 97.75 208 ILE A CA 1
ATOM 1591 C C . ILE A 1 208 ? -20.913 -0.645 25.807 1.00 97.75 208 ILE A C 1
ATOM 1593 O O . ILE A 1 208 ? -21.318 -1.040 26.902 1.00 97.75 208 ILE A O 1
ATOM 1597 N N . PHE A 1 209 ? -21.744 -0.373 24.798 1.00 98.12 209 PHE A N 1
ATOM 1598 C CA . PHE A 1 209 ? -23.195 -0.523 24.903 1.00 98.12 209 PHE A CA 1
ATOM 1599 C C . PHE A 1 209 ? -23.595 -1.967 25.233 1.00 98.12 209 PHE A C 1
ATOM 1601 O O . PHE A 1 209 ? -24.376 -2.196 26.157 1.00 98.12 209 PHE A O 1
ATOM 1608 N N . LEU A 1 210 ? -23.024 -2.948 24.525 1.00 98.00 210 LEU A N 1
ATOM 1609 C CA . LEU A 1 210 ? -23.295 -4.365 24.764 1.00 98.00 210 LEU A CA 1
ATOM 1610 C C . LEU A 1 210 ? -22.839 -4.807 26.156 1.00 98.00 210 LEU A C 1
ATOM 1612 O O . LEU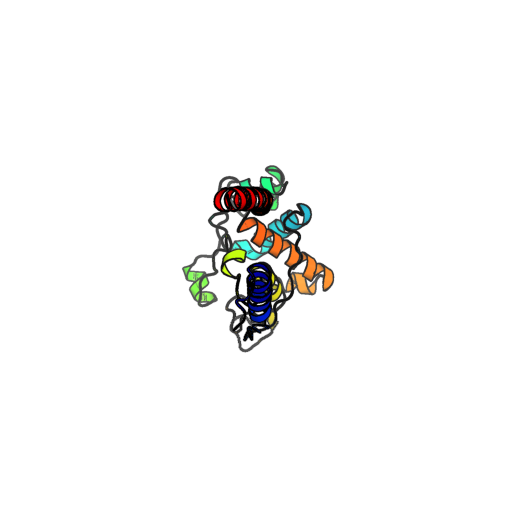 A 1 210 ? -23.573 -5.535 26.814 1.00 98.00 210 LEU A O 1
ATOM 1616 N N . ALA A 1 211 ? -21.687 -4.342 26.645 1.00 97.88 211 ALA A N 1
ATOM 1617 C CA . ALA A 1 211 ? -21.237 -4.634 28.005 1.00 97.88 211 ALA A CA 1
ATOM 1618 C C .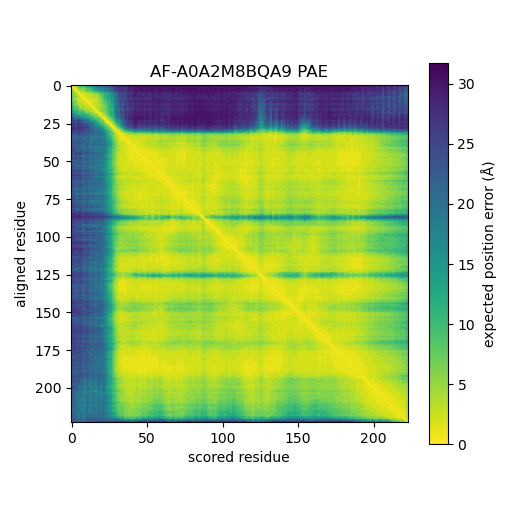 ALA A 1 211 ? -22.216 -4.089 29.062 1.00 97.88 211 ALA A C 1
ATOM 1620 O O . ALA A 1 211 ? -22.562 -4.798 30.009 1.00 97.88 211 ALA A O 1
ATOM 1621 N N . GLY A 1 212 ? -22.720 -2.865 28.869 1.00 97.88 212 GLY A N 1
ATOM 1622 C CA . GLY A 1 212 ? -23.753 -2.281 29.726 1.00 97.88 212 GLY A CA 1
ATOM 1623 C C . GLY A 1 212 ? -25.066 -3.068 29.686 1.00 97.88 212 GLY A C 1
ATOM 1624 O O . GLY A 1 212 ? -25.634 -3.383 30.732 1.00 97.88 212 GLY A O 1
ATOM 1625 N N . LEU A 1 213 ? -25.525 -3.456 28.495 1.00 97.56 213 LEU A N 1
ATOM 1626 C CA . LEU A 1 213 ? -26.738 -4.259 28.328 1.00 97.56 213 LEU A CA 1
ATOM 1627 C C . LEU A 1 213 ? -26.595 -5.658 28.946 1.00 97.56 213 LEU A C 1
ATOM 1629 O O . LEU A 1 213 ? -27.517 -6.129 29.610 1.00 97.56 213 LEU A O 1
ATOM 1633 N N . ILE A 1 214 ? -25.443 -6.312 28.777 1.00 97.44 214 ILE A N 1
ATOM 1634 C CA . ILE A 1 214 ? -25.134 -7.604 29.409 1.00 97.44 214 ILE A CA 1
ATOM 1635 C C . ILE A 1 214 ? -25.198 -7.472 30.932 1.00 97.44 214 ILE A C 1
ATOM 1637 O O . ILE A 1 214 ? -25.792 -8.317 31.593 1.00 97.44 214 ILE A O 1
ATOM 1641 N N . PHE A 1 215 ? -24.651 -6.395 31.500 1.00 96.81 215 PHE A N 1
ATOM 1642 C CA . PHE A 1 215 ? -24.729 -6.155 32.939 1.00 96.81 215 PHE A CA 1
ATOM 1643 C C . PHE A 1 215 ? -26.176 -5.979 33.425 1.00 96.81 215 PHE A C 1
ATOM 1645 O O . PHE A 1 215 ? -26.572 -6.603 34.411 1.00 96.81 215 PHE A O 1
ATOM 1652 N N . LEU A 1 216 ? -26.983 -5.178 32.720 1.00 96.38 216 LEU A N 1
ATOM 1653 C CA . LEU A 1 216 ? -28.393 -4.962 33.063 1.00 96.38 216 LEU A CA 1
ATOM 1654 C C . LEU A 1 216 ? -29.213 -6.252 32.954 1.00 96.38 216 LEU A C 1
ATOM 1656 O O . LEU A 1 216 ? -29.943 -6.601 33.877 1.00 96.38 216 LEU A O 1
ATOM 1660 N N . THR A 1 217 ? -29.069 -6.983 31.850 1.00 96.62 217 THR A N 1
ATOM 1661 C CA . THR A 1 217 ? -29.783 -8.250 31.626 1.00 96.62 217 THR A CA 1
ATOM 1662 C C . THR A 1 217 ? -29.352 -9.331 32.615 1.00 96.62 217 THR A C 1
ATOM 1664 O O . THR A 1 217 ? -30.200 -10.073 33.106 1.00 96.62 217 THR A O 1
ATOM 1667 N N . TRP A 1 218 ? -28.072 -9.381 32.992 1.00 96.06 218 TRP A N 1
ATOM 1668 C CA . TRP A 1 218 ? -27.587 -10.268 34.049 1.00 96.06 218 TRP A CA 1
ATOM 1669 C C . TRP A 1 218 ? -28.211 -9.943 35.412 1.00 96.06 218 TRP A C 1
ATOM 1671 O O . TRP A 1 218 ? -28.628 -10.861 36.116 1.00 96.06 218 TRP A O 1
ATOM 1681 N N . GLN A 1 219 ? -28.329 -8.659 35.771 1.00 95.44 219 GLN A N 1
ATOM 1682 C CA . GLN A 1 219 ? -28.999 -8.258 37.013 1.00 95.44 219 GLN A CA 1
ATOM 1683 C C . GLN A 1 219 ? -30.495 -8.586 36.995 1.00 95.44 219 GLN A C 1
ATOM 1685 O O . GLN A 1 219 ? -31.010 -9.082 37.993 1.00 95.44 219 GLN A O 1
ATOM 1690 N N . LEU A 1 220 ? -31.178 -8.364 35.867 1.00 94.69 220 LEU A N 1
ATOM 1691 C CA . LEU A 1 220 ? -32.595 -8.708 35.713 1.00 94.69 220 LEU A CA 1
ATOM 1692 C C . LEU A 1 220 ? -32.843 -10.219 35.777 1.00 94.69 220 LEU A C 1
ATOM 1694 O O . LEU A 1 220 ? -33.853 -10.631 36.322 1.00 94.69 220 LEU A O 1
ATOM 1698 N N . ASN A 1 221 ? -31.928 -11.043 35.261 1.00 93.38 221 ASN A N 1
ATOM 1699 C CA . ASN A 1 221 ? -32.032 -12.505 35.327 1.00 93.38 221 ASN A CA 1
ATOM 1700 C C . ASN A 1 221 ? -31.663 -13.084 36.707 1.00 93.38 221 ASN A C 1
ATOM 1702 O O . ASN A 1 221 ? -31.926 -14.252 36.983 1.00 93.38 221 ASN A O 1
ATOM 1706 N N . LYS A 1 222 ? -30.971 -12.310 37.550 1.00 86.25 222 LYS A N 1
ATOM 1707 C CA . LYS A 1 222 ? -30.628 -12.710 38.920 1.00 86.25 222 LYS A CA 1
ATOM 1708 C C . LYS A 1 222 ? -31.800 -12.505 39.893 1.00 86.25 222 LYS A C 1
ATOM 1710 O O . LYS A 1 222 ? -31.810 -13.164 40.934 1.00 86.25 222 LYS A O 1
ATOM 1715 N N . ALA A 1 223 ? -32.703 -11.572 39.588 1.00 57.94 223 ALA A N 1
ATOM 1716 C CA . ALA A 1 223 ? -33.946 -11.337 40.324 1.00 57.94 223 ALA A CA 1
ATOM 1717 C C . ALA A 1 223 ? -34.969 -12.445 40.037 1.00 57.94 223 ALA A C 1
ATOM 1719 O O . ALA A 1 223 ? -35.685 -12.814 40.994 1.00 57.94 223 ALA A O 1
#

Foldseek 3Di:
DDDDDPVRVVVVVVVVVVVVVPDPPPPPPADQFDDQPQCLVPLVLLVLLLLCCQPQPLQQAFQQPDALLCNVLSPDDPVNCVVRRDDDPDDRRHGRHHNDDQVVCCVQLVHGHYHLLQQQCVQADPSHGSLSLQLQFLVQKDADPVASLRIAGRGHGNHSDHNRCVVVCVVDDPVVVSSSSSSSSSNSVCSNPVCVVVCVVVVVVVVVVVVVVCVVVVVVVVD

Secondary structure (DSSP, 8-state):
-PPPPHHHHHHHHHHHHHHTTS-------SPPPPPPP--TT-HHHHHHHHHHIIIIITTT--EEEEEGGGGGGGT--HHHHHHHT--TT--TTSEE--SS-HHHHHHHHSSPPPP-TTHHHHT-BTTB-HHHHHHHHHH-EEE-TTSTTSEEESSSTT-SS--TTHHHHHHS-HHHHHHHHHHHHHHHHHHH-TTHHHHHHHHHHHHHHHHHHHHHHHHHHH-

pLDDT: mean 89.34, std 13.75, range [44.84, 98.62]

Solvent-accessible surface area (backbone atoms only — not comparable to full-atom values): 12450 Å² total; per-residue (Å²): 134,85,81,81,51,73,70,56,52,49,54,51,50,52,50,51,63,58,60,70,63,59,81,81,76,75,78,65,88,65,62,85,52,47,81,44,64,92,41,69,85,37,44,67,37,33,48,54,7,46,52,49,39,52,76,65,41,27,52,60,27,21,24,71,86,39,39,54,57,59,48,43,80,49,71,45,49,74,62,58,41,57,78,74,59,48,66,82,93,58,55,56,84,37,53,41,64,36,74,57,53,63,71,57,37,28,71,75,41,73,47,64,67,61,63,44,35,45,38,29,62,74,51,43,52,98,73,44,51,12,40,16,44,49,37,31,42,75,69,28,58,46,82,32,85,90,36,98,67,37,23,32,28,64,66,46,72,81,40,61,66,53,65,82,54,52,65,57,56,71,76,41,56,73,68,58,36,52,49,52,45,28,18,31,33,24,24,36,39,31,62,44,38,77,56,50,68,61,53,52,58,51,47,53,55,51,52,53,51,49,54,52,49,52,53,52,52,51,54,62,73,70,108

Radius of gyration: 23.7 Å; Cα contacts (8 Å, |Δi|>4): 272; chains: 1; bounding box: 56×51×74 Å